Protein AF-A0AAW2L959-F1 (afdb_monomer_lite)

Radius of gyration: 28.0 Å; chains: 1; bounding box: 78×65×54 Å

Sequence (353 aa):
MVTGPGPSGLDKDTRKTRFNIMSGTSMSCPHISGLAALLKAAHPNWSPSAIKSALMTTAYALDNTNSPLRDAADYSLSTPWAHGAGHVDPHKALSPGLVYDATPEDYIAFLCSLDYTVEMIQAIAKRPNITCARKFRDPGQLNYPSFSVLFGKSKIVKYSRELTNVGAAGSIYLVSIEAPPTVAVSVKPSKLVFKNVGDKQQYTVTFTSKKSVNPVSHAFGSITWKNAQDQVKSPVAFSWTQLITCTLHARAGWAGWTLWHAAAEAAVQATFALLKALAIPAGEAMALRHSALHTGVAATVAPRAVAAAWHLEMRQTTTTADNVETGYSTAQNGNCVINRSICFGLEMSKFNT

pLDDT: mean 73.8, std 30.0, range [20.83, 98.88]

Organism: Sesamum radiatum (NCBI:txid300843)

InterPro domains:
  IPR000209 Peptidase S8/S53 domain [PF00082] (12-63)
  IPR023828 Peptidase S8, subtilisin, Ser-active site [PS00138] (24-34)
  IPR036852 Peptidase S8/S53 domain superfamily [G3DSA:3.40.50.200] (1-110)
  IPR036852 Peptidase S8/S53 domain superfamily [SSF52743] (2-100)
  IPR041469 Subtilisin-like protease, fibronectin type-III domain [PF17766] (141-237)
  IPR045051 Subtilisin-like protease [PTHR10795] (14-237)

Secondary structure (DSSP, 8-state):
---PPPTT--TT-----S-----SHHHHHHHHHHHHHHHHHH-TT--HHHHHHHHHHT-B-B-TTSSBPB-TTT-PBP-HHHHTT-B--HHHHHS-SEE----HHHHHHHHTTTT--HHHHHHHHT-TT----S--SSGGGS--SSEEEEESS-SEEEEEEEEEE-S-TTEEEEEEEE--TTEEEEEESSEEEESSTT-EEEEEEEEEE-S---SEEEEEEEEEEE-SS-EEEEEEEEEEE----------S--TTSHHHHHHHHHHHHHHHHHHHHTT--TT--SS--SS-SS--------S-S--SS--S--------------------S--------------------

Structure (mmCIF, N/CA/C/O backbone):
data_AF-A0AAW2L959-F1
#
_entry.id   AF-A0AAW2L959-F1
#
loop_
_atom_site.group_PDB
_atom_site.id
_atom_site.type_symbol
_atom_site.label_atom_id
_atom_site.label_alt_id
_atom_site.label_comp_id
_atom_site.label_asym_id
_atom_site.label_entity_id
_atom_site.label_seq_id
_atom_site.pdbx_PDB_ins_code
_atom_site.Cartn_x
_atom_site.Cartn_y
_atom_site.Cartn_z
_atom_site.occupancy
_atom_site.B_iso_or_equiv
_atom_site.auth_seq_id
_atom_site.auth_comp_id
_atom_site.auth_asym_id
_atom_site.auth_atom_id
_atom_site.pdbx_PDB_model_num
ATOM 1 N N . MET A 1 1 ? 36.174 -7.724 -19.628 1.00 40.12 1 MET A N 1
ATOM 2 C CA . MET A 1 1 ? 35.698 -8.127 -18.286 1.00 40.12 1 MET A CA 1
ATOM 3 C C . MET A 1 1 ? 35.914 -6.945 -17.363 1.00 40.12 1 MET A C 1
ATOM 5 O O . MET A 1 1 ? 37.053 -6.521 -17.229 1.00 40.12 1 MET A O 1
ATOM 9 N N . VAL A 1 2 ? 34.848 -6.360 -16.819 1.00 44.50 2 VAL A N 1
ATOM 10 C CA . VAL A 1 2 ? 34.967 -5.249 -15.863 1.00 44.50 2 VAL A CA 1
ATOM 11 C C . VAL A 1 2 ? 35.587 -5.809 -14.582 1.00 44.50 2 VAL A C 1
ATOM 13 O O . VAL A 1 2 ? 35.050 -6.745 -13.994 1.00 44.50 2 VAL A O 1
ATOM 16 N N . THR A 1 3 ? 36.758 -5.308 -14.196 1.00 49.94 3 THR A N 1
ATOM 17 C CA . THR A 1 3 ? 37.435 -5.679 -12.951 1.00 49.94 3 THR A CA 1
ATOM 18 C C . THR A 1 3 ? 36.745 -4.964 -11.794 1.00 49.94 3 THR A C 1
ATOM 20 O O . THR A 1 3 ? 37.012 -3.791 -11.552 1.00 49.94 3 THR A O 1
ATOM 23 N N . GLY A 1 4 ? 35.810 -5.648 -11.134 1.00 59.69 4 GLY A N 1
ATOM 24 C CA . GLY A 1 4 ? 35.238 -5.182 -9.870 1.00 59.69 4 GLY A CA 1
ATOM 25 C C . GLY A 1 4 ? 36.234 -5.322 -8.708 1.00 59.69 4 GLY A C 1
ATOM 26 O O . GLY A 1 4 ? 37.214 -6.064 -8.845 1.00 59.69 4 GLY A O 1
ATOM 27 N N . PRO A 1 5 ? 36.001 -4.621 -7.583 1.00 67.00 5 PRO A N 1
ATOM 28 C CA . PRO A 1 5 ? 36.794 -4.783 -6.365 1.00 67.00 5 PRO A CA 1
ATOM 29 C C . PRO A 1 5 ? 36.743 -6.234 -5.862 1.00 67.00 5 PRO A C 1
ATOM 31 O O . PRO A 1 5 ? 35.799 -6.971 -6.167 1.00 67.00 5 PRO A O 1
ATOM 34 N N . GLY A 1 6 ? 37.763 -6.647 -5.101 1.00 74.56 6 GLY A N 1
ATOM 35 C CA . GLY A 1 6 ? 37.804 -7.975 -4.486 1.00 74.56 6 GLY A CA 1
ATOM 36 C C . GLY A 1 6 ? 36.598 -8.230 -3.566 1.00 74.56 6 GLY A C 1
ATOM 37 O O . GLY A 1 6 ? 35.940 -7.276 -3.148 1.00 74.56 6 GLY A O 1
ATOM 38 N N . PRO A 1 7 ? 36.281 -9.496 -3.230 1.00 78.69 7 PRO A N 1
ATOM 39 C CA . PRO A 1 7 ? 35.064 -9.850 -2.495 1.00 78.69 7 PRO A CA 1
ATOM 40 C C . PRO A 1 7 ? 34.897 -9.150 -1.138 1.00 78.69 7 PRO A C 1
ATOM 42 O O . PRO A 1 7 ? 33.780 -8.997 -0.660 1.00 78.69 7 PRO A O 1
ATOM 45 N N . SER A 1 8 ? 35.994 -8.746 -0.492 1.00 77.12 8 SER A N 1
ATOM 46 C CA . SER A 1 8 ? 35.937 -7.977 0.762 1.00 77.12 8 SER A CA 1
ATOM 47 C C . SER A 1 8 ? 35.710 -6.473 0.573 1.00 77.12 8 SER A C 1
ATOM 49 O O . SER A 1 8 ? 35.488 -5.771 1.553 1.00 77.12 8 SER A O 1
ATOM 51 N N . GLY A 1 9 ? 35.809 -5.960 -0.655 1.00 75.12 9 GLY A N 1
ATOM 52 C CA . GLY A 1 9 ? 35.774 -4.526 -0.943 1.00 75.12 9 GLY A CA 1
ATOM 53 C C . GLY A 1 9 ? 37.025 -3.752 -0.509 1.00 75.12 9 GLY A C 1
ATOM 54 O O . GLY A 1 9 ? 37.045 -2.537 -0.666 1.00 75.12 9 GLY A O 1
ATOM 55 N N . LEU A 1 10 ? 38.058 -4.423 0.021 1.00 80.88 10 LEU A N 1
ATOM 56 C CA . LEU A 1 10 ? 39.318 -3.805 0.442 1.00 80.88 10 LEU A CA 1
ATOM 57 C C . LEU A 1 10 ? 40.326 -3.752 -0.710 1.00 80.88 10 LEU A C 1
ATOM 59 O O . LEU A 1 10 ? 40.505 -4.741 -1.419 1.00 80.88 10 LEU A O 1
ATOM 63 N N . ASP A 1 11 ? 41.092 -2.664 -0.809 1.00 78.94 11 ASP A N 1
ATOM 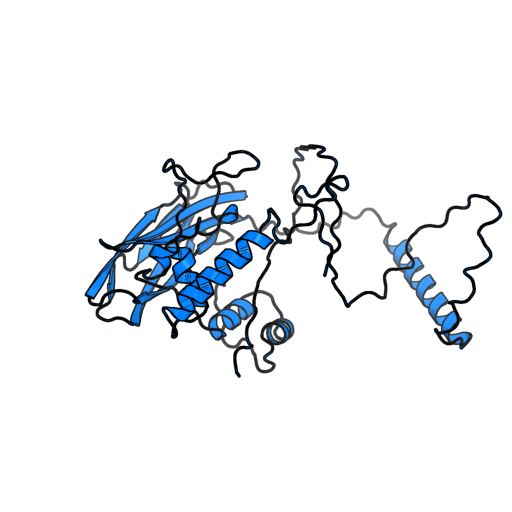64 C CA . ASP A 1 11 ? 42.131 -2.493 -1.843 1.00 78.94 11 ASP A CA 1
ATOM 65 C C . ASP A 1 11 ? 43.232 -3.566 -1.791 1.00 78.94 11 ASP A C 1
ATOM 67 O O . ASP A 1 11 ? 43.872 -3.875 -2.795 1.00 78.94 11 ASP A O 1
ATOM 71 N N . LYS A 1 12 ? 43.449 -4.162 -0.612 1.00 83.38 12 LYS A N 1
ATOM 72 C CA . LYS A 1 12 ? 44.425 -5.244 -0.402 1.00 83.38 12 LYS A CA 1
ATOM 73 C C . LYS A 1 12 ? 43.924 -6.609 -0.882 1.00 83.38 12 LYS A C 1
ATOM 75 O O . LYS A 1 12 ? 44.722 -7.536 -1.009 1.00 83.38 12 LYS A O 1
ATOM 80 N N . ASP A 1 13 ? 42.622 -6.761 -1.119 1.00 79.94 13 ASP A N 1
ATOM 81 C CA . ASP A 1 13 ? 42.034 -8.015 -1.578 1.00 79.94 13 ASP A CA 1
ATOM 82 C C . ASP A 1 13 ? 42.084 -8.103 -3.101 1.00 79.94 13 ASP A C 1
ATOM 84 O O . ASP A 1 13 ? 41.237 -7.581 -3.825 1.00 79.94 13 ASP A O 1
ATOM 88 N N . THR A 1 14 ? 43.104 -8.798 -3.591 1.00 84.38 14 THR A N 1
ATOM 89 C CA . THR A 1 14 ? 43.375 -8.965 -5.022 1.00 84.38 14 THR A CA 1
ATOM 90 C C . THR A 1 14 ? 42.579 -10.104 -5.665 1.00 84.38 14 THR A C 1
ATOM 92 O O . THR A 1 14 ? 42.710 -10.341 -6.873 1.00 84.38 14 THR A O 1
ATOM 95 N N . ARG A 1 15 ? 41.757 -10.836 -4.895 1.00 84.25 15 ARG A N 1
ATOM 96 C CA . ARG A 1 15 ? 40.988 -11.977 -5.409 1.00 84.25 15 ARG A CA 1
ATOM 97 C C . ARG A 1 15 ? 39.959 -11.500 -6.430 1.00 84.25 15 ARG A C 1
ATOM 99 O O . ARG A 1 15 ? 39.192 -10.576 -6.179 1.00 84.25 15 ARG A O 1
ATOM 106 N N . LYS A 1 16 ? 39.890 -12.189 -7.570 1.00 81.81 16 LYS A N 1
ATOM 107 C CA . LYS A 1 16 ? 38.889 -11.950 -8.617 1.00 81.81 16 LYS A CA 1
ATOM 108 C C . LYS A 1 16 ? 37.876 -13.080 -8.614 1.00 81.81 16 LYS A C 1
ATOM 110 O O . LYS A 1 16 ? 38.237 -14.247 -8.725 1.00 81.81 16 LYS A O 1
ATOM 115 N N . THR A 1 17 ? 36.606 -12.726 -8.510 1.00 83.06 17 THR A N 1
ATOM 116 C CA . THR A 1 17 ? 35.495 -13.674 -8.414 1.00 83.06 17 THR A CA 1
ATOM 117 C C . THR A 1 17 ? 34.367 -13.244 -9.343 1.00 83.06 17 THR A C 1
ATOM 119 O O . THR A 1 17 ? 34.215 -12.063 -9.651 1.00 83.06 17 THR A O 1
ATOM 122 N N . ARG A 1 18 ? 33.576 -14.217 -9.806 1.00 86.31 18 ARG A N 1
ATOM 123 C CA . ARG A 1 18 ? 32.351 -13.961 -10.579 1.00 86.31 18 ARG A CA 1
ATOM 124 C C . ARG A 1 18 ? 31.173 -13.533 -9.694 1.00 86.31 18 ARG A C 1
ATOM 126 O O . ARG A 1 18 ? 30.172 -13.068 -10.223 1.00 86.31 18 ARG A O 1
ATOM 133 N N . PHE A 1 19 ? 31.298 -13.689 -8.376 1.00 84.75 19 PHE A N 1
ATOM 134 C CA . PHE A 1 19 ? 30.266 -13.387 -7.383 1.00 84.75 19 PHE A CA 1
ATOM 135 C C . PHE A 1 19 ? 30.819 -12.476 -6.296 1.00 84.75 19 PHE A C 1
ATOM 137 O O . PHE A 1 19 ? 31.949 -12.679 -5.858 1.00 84.75 19 PHE A O 1
ATOM 144 N N . ASN A 1 20 ? 30.014 -11.524 -5.832 1.00 83.06 20 ASN A N 1
ATOM 145 C CA . ASN A 1 20 ? 30.378 -10.617 -4.752 1.00 83.06 20 ASN A CA 1
ATOM 146 C C . ASN A 1 20 ? 29.259 -10.546 -3.704 1.00 83.06 20 ASN A C 1
ATOM 148 O O . ASN A 1 20 ? 28.102 -10.823 -4.018 1.00 83.06 20 ASN A O 1
ATOM 152 N N . ILE A 1 21 ? 29.607 -10.165 -2.476 1.00 85.94 21 ILE A N 1
ATOM 153 C CA . ILE A 1 21 ? 28.657 -9.914 -1.392 1.00 85.94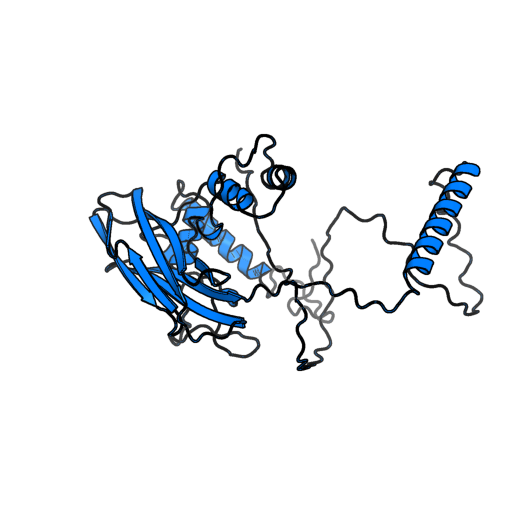 21 ILE A CA 1
ATOM 154 C C . ILE A 1 21 ? 28.567 -8.404 -1.220 1.00 85.94 21 ILE A C 1
ATOM 156 O O . ILE A 1 21 ? 29.563 -7.735 -0.961 1.00 85.94 21 ILE A O 1
ATOM 160 N N . MET A 1 22 ? 27.371 -7.859 -1.403 1.00 85.62 22 MET A N 1
ATOM 161 C CA . MET A 1 22 ? 27.128 -6.424 -1.328 1.00 85.62 22 MET A CA 1
ATOM 162 C C . MET A 1 22 ? 25.855 -6.143 -0.534 1.00 85.62 22 MET A C 1
ATOM 164 O O . MET A 1 22 ? 24.948 -6.972 -0.482 1.00 85.62 22 MET A O 1
ATOM 168 N N . SER A 1 23 ? 25.780 -4.942 0.033 1.00 87.38 23 SER A N 1
ATOM 169 C CA . SER A 1 23 ? 24.646 -4.467 0.827 1.00 87.38 23 SER A CA 1
ATOM 170 C C . SER A 1 23 ? 24.085 -3.175 0.241 1.00 87.38 23 SER A C 1
ATOM 172 O O . SER A 1 23 ? 24.787 -2.431 -0.443 1.00 87.38 23 SER A O 1
ATOM 174 N N . GLY A 1 24 ? 22.817 -2.894 0.534 1.00 90.88 24 GLY A N 1
ATOM 175 C CA . GLY A 1 24 ? 22.150 -1.649 0.160 1.00 90.88 24 GLY A CA 1
ATOM 176 C C . GLY A 1 24 ? 20.797 -1.875 -0.504 1.00 90.88 24 GLY A C 1
ATOM 177 O O . GLY A 1 24 ? 20.464 -2.974 -0.947 1.00 90.88 24 GLY A O 1
ATOM 178 N N . THR A 1 25 ? 20.014 -0.804 -0.619 1.00 93.19 25 THR A N 1
ATOM 179 C CA . THR A 1 25 ? 18.700 -0.829 -1.284 1.00 93.19 25 THR A CA 1
ATOM 180 C C . THR A 1 25 ? 18.800 -1.193 -2.768 1.00 93.19 25 THR A C 1
ATOM 182 O O . THR A 1 25 ? 17.853 -1.742 -3.331 1.00 93.19 25 THR A O 1
ATOM 185 N N . SER A 1 26 ? 19.965 -0.972 -3.385 1.00 93.00 26 SER A N 1
ATOM 186 C CA . SER A 1 26 ? 20.314 -1.461 -4.724 1.00 93.00 26 SER A CA 1
ATOM 187 C C . SER A 1 26 ? 20.284 -2.987 -4.836 1.00 93.00 26 SER A C 1
ATOM 189 O O . SER A 1 26 ? 20.021 -3.486 -5.923 1.00 93.00 26 SER A O 1
ATOM 191 N N . MET A 1 27 ? 20.495 -3.718 -3.735 1.00 95.12 27 MET A N 1
ATOM 192 C CA . MET A 1 27 ? 20.395 -5.181 -3.674 1.00 95.12 27 MET A CA 1
ATOM 193 C C . MET A 1 27 ? 18.974 -5.638 -3.326 1.00 95.12 27 MET A C 1
ATOM 195 O O . MET A 1 27 ? 18.519 -6.664 -3.824 1.00 95.12 27 MET A O 1
ATOM 199 N N . SER A 1 28 ? 18.220 -4.862 -2.540 1.00 96.31 28 SER A N 1
ATOM 200 C CA . SER A 1 28 ? 16.802 -5.144 -2.258 1.00 96.31 28 SER A CA 1
ATOM 201 C C . SER A 1 28 ? 15.903 -4.933 -3.484 1.00 96.31 28 SER A C 1
ATOM 203 O O . SER A 1 28 ? 14.988 -5.717 -3.722 1.00 96.31 28 SER A O 1
ATOM 205 N N . CYS A 1 29 ? 16.169 -3.900 -4.289 1.00 97.31 29 CYS A N 1
ATOM 206 C CA . CYS A 1 29 ? 15.411 -3.578 -5.502 1.00 97.31 29 CYS A CA 1
ATOM 207 C C . CYS A 1 29 ? 15.263 -4.771 -6.474 1.00 97.31 29 CYS A C 1
ATOM 209 O O . CYS A 1 29 ? 14.124 -5.132 -6.780 1.00 97.31 29 CYS A O 1
ATOM 211 N N . PRO A 1 30 ? 16.341 -5.455 -6.915 1.00 97.69 30 PRO A N 1
ATOM 212 C CA . PRO A 1 30 ? 16.225 -6.582 -7.837 1.00 97.69 30 PRO A CA 1
ATOM 213 C C . PRO A 1 30 ? 15.474 -7.784 -7.249 1.00 97.69 30 PRO A C 1
ATOM 215 O O . PRO A 1 30 ? 14.852 -8.515 -8.015 1.00 97.69 30 PRO A O 1
ATOM 218 N N . HIS A 1 31 ? 15.450 -7.969 -5.921 1.00 98.19 31 HIS A N 1
ATOM 219 C CA . HIS A 1 31 ? 14.599 -8.994 -5.303 1.00 98.19 31 HIS A CA 1
ATOM 220 C C . HIS A 1 31 ? 13.117 -8.688 -5.544 1.00 98.19 31 HIS A C 1
ATOM 222 O O . HIS A 1 31 ? 12.378 -9.548 -6.017 1.00 98.19 31 HIS A O 1
ATOM 228 N N . ILE A 1 32 ? 12.684 -7.449 -5.289 1.00 98.50 32 ILE A N 1
ATOM 229 C CA . ILE A 1 32 ? 11.296 -7.039 -5.536 1.00 98.50 32 ILE A CA 1
ATOM 230 C C . ILE A 1 32 ? 10.967 -7.064 -7.033 1.00 98.50 32 ILE A C 1
ATOM 232 O O . ILE A 1 32 ? 9.888 -7.525 -7.397 1.00 98.50 32 ILE A O 1
ATOM 236 N N . SER A 1 33 ? 11.888 -6.650 -7.909 1.00 98.31 33 SER A N 1
ATOM 237 C CA . SER A 1 33 ? 11.699 -6.737 -9.365 1.00 98.31 33 SER A CA 1
ATOM 238 C C . SER A 1 33 ? 11.525 -8.181 -9.844 1.00 98.31 33 SER A C 1
ATOM 240 O O . SER A 1 33 ? 10.634 -8.455 -10.646 1.00 98.31 33 SER A O 1
ATOM 242 N N . GLY A 1 34 ? 12.324 -9.119 -9.323 1.00 98.44 34 GLY A N 1
ATOM 243 C CA . GLY A 1 34 ? 12.185 -10.545 -9.620 1.00 98.44 34 GLY A CA 1
ATOM 244 C C . GLY A 1 34 ? 10.839 -11.103 -9.157 1.00 98.44 34 GLY A C 1
ATOM 245 O O . GLY A 1 34 ? 10.152 -11.777 -9.922 1.00 98.44 34 GLY A O 1
ATOM 246 N N . LEU A 1 35 ? 10.407 -10.756 -7.942 1.00 98.62 35 LEU A N 1
ATOM 247 C CA . LEU A 1 35 ? 9.091 -11.148 -7.429 1.00 98.62 35 LEU A CA 1
ATOM 248 C C . LEU A 1 35 ? 7.945 -10.549 -8.250 1.00 98.62 35 LEU A C 1
ATOM 250 O O . LEU A 1 35 ? 6.993 -11.253 -8.573 1.00 98.62 35 LEU A O 1
ATOM 254 N N . ALA A 1 36 ? 8.041 -9.278 -8.638 1.00 98.56 36 ALA A N 1
ATOM 255 C CA . ALA A 1 36 ? 7.049 -8.636 -9.493 1.00 98.56 36 ALA A CA 1
ATOM 256 C C . ALA A 1 36 ? 6.949 -9.324 -10.865 1.00 98.56 36 ALA A C 1
ATOM 258 O O . ALA A 1 36 ? 5.843 -9.523 -11.366 1.00 98.56 36 ALA A O 1
ATOM 259 N N . ALA A 1 37 ? 8.080 -9.737 -11.448 1.00 98.50 37 ALA A N 1
ATOM 260 C CA . ALA A 1 37 ? 8.103 -10.501 -12.693 1.00 98.50 37 ALA A CA 1
ATOM 261 C C . ALA A 1 37 ? 7.455 -11.886 -12.534 1.00 98.50 37 ALA A C 1
ATOM 263 O O . ALA A 1 37 ? 6.649 -12.278 -13.376 1.00 98.50 37 ALA A O 1
ATOM 264 N N . LEU A 1 38 ? 7.736 -12.598 -11.435 1.00 98.31 38 LEU A N 1
ATOM 265 C CA . LEU A 1 38 ? 7.097 -13.883 -11.128 1.00 98.31 38 LEU A CA 1
ATOM 266 C C . LEU A 1 38 ? 5.580 -13.739 -10.959 1.00 98.31 38 LEU A C 1
ATOM 268 O O . LEU A 1 38 ? 4.823 -14.519 -11.532 1.00 98.31 38 LEU A O 1
ATOM 272 N N . LEU A 1 39 ? 5.125 -12.710 -10.240 1.00 98.50 39 LEU A N 1
ATOM 273 C CA . LEU A 1 39 ? 3.698 -12.425 -10.094 1.00 98.50 39 LEU A CA 1
ATOM 274 C C . LEU A 1 39 ? 3.052 -12.048 -11.426 1.00 98.50 39 LEU A C 1
ATOM 276 O O . LEU A 1 39 ? 1.942 -12.489 -11.698 1.00 98.50 39 LEU A O 1
ATOM 280 N N . LYS A 1 40 ? 3.739 -11.287 -12.286 1.00 98.44 40 LYS A N 1
ATOM 281 C CA . LYS A 1 40 ? 3.244 -10.973 -13.633 1.00 98.44 40 LYS A CA 1
ATOM 282 C C . LYS A 1 40 ? 3.145 -12.219 -14.513 1.00 98.44 40 LYS A C 1
ATOM 284 O O . LYS A 1 40 ? 2.209 -12.317 -15.298 1.00 98.44 40 LYS A O 1
ATOM 289 N N . ALA A 1 41 ? 4.079 -13.159 -14.386 1.00 98.31 41 ALA A N 1
ATOM 290 C CA . ALA A 1 41 ? 4.033 -14.428 -15.107 1.00 98.31 41 ALA A CA 1
ATOM 291 C C . ALA A 1 41 ? 2.879 -15.320 -14.619 1.00 98.31 41 ALA A C 1
ATOM 293 O O . ALA A 1 41 ? 2.176 -15.907 -15.437 1.00 98.31 41 ALA A O 1
ATOM 294 N N . ALA A 1 42 ? 2.653 -15.383 -13.304 1.00 98.06 42 ALA A N 1
ATOM 295 C CA . ALA A 1 42 ? 1.545 -16.134 -12.713 1.00 98.06 42 ALA A CA 1
ATOM 296 C C . ALA A 1 42 ? 0.173 -15.487 -12.970 1.00 98.06 42 ALA A C 1
ATOM 298 O O . ALA A 1 42 ? -0.819 -16.190 -13.145 1.00 98.06 42 ALA A O 1
ATOM 299 N N . HIS A 1 43 ? 0.126 -14.153 -13.045 1.00 97.75 43 HIS A N 1
ATOM 300 C CA . HIS A 1 43 ? -1.081 -13.362 -13.284 1.00 97.75 43 HIS A CA 1
ATOM 301 C C . HIS A 1 43 ? -0.890 -12.401 -14.469 1.00 97.75 43 HIS A C 1
ATOM 303 O O . HIS A 1 43 ? -0.753 -11.186 -14.274 1.00 97.75 43 HIS A O 1
ATOM 309 N N . PRO A 1 44 ? -0.928 -12.900 -15.723 1.00 98.12 44 PRO A N 1
ATOM 310 C CA . PRO A 1 44 ? -0.618 -12.099 -16.913 1.00 98.12 44 PRO A CA 1
ATOM 311 C C . PRO A 1 44 ? -1.483 -10.850 -17.085 1.00 98.12 44 PRO A C 1
ATOM 313 O O . PRO A 1 44 ? -1.029 -9.853 -17.647 1.00 98.12 44 PRO A O 1
ATOM 316 N N . ASN A 1 45 ? -2.705 -10.860 -16.554 1.00 96.94 45 ASN A N 1
ATOM 317 C CA . ASN A 1 45 ? -3.657 -9.759 -16.688 1.00 96.94 45 ASN A CA 1
ATOM 318 C C . ASN A 1 45 ? -3.549 -8.708 -15.575 1.00 96.94 45 ASN A C 1
ATOM 320 O O . ASN A 1 45 ? -4.187 -7.663 -15.671 1.00 96.94 45 ASN A O 1
ATOM 324 N N . TRP A 1 46 ? -2.751 -8.941 -14.528 1.00 98.25 46 TRP A N 1
ATOM 325 C CA . TRP A 1 46 ? -2.608 -7.961 -13.454 1.00 98.25 46 TRP A CA 1
ATOM 326 C C . TRP A 1 46 ? -1.886 -6.704 -13.929 1.00 98.25 46 TRP A C 1
ATOM 328 O O . TRP A 1 46 ? -0.873 -6.755 -14.640 1.00 98.25 46 TRP A O 1
ATOM 338 N N . SER A 1 47 ? -2.408 -5.558 -13.501 1.00 98.56 47 SER A N 1
ATOM 339 C CA . SER A 1 47 ? -1.745 -4.273 -13.671 1.00 98.56 47 SER A CA 1
ATOM 340 C C . SER A 1 47 ? -0.489 -4.194 -12.780 1.00 98.56 47 SER A C 1
ATOM 342 O O . SER A 1 47 ? -0.364 -4.932 -11.793 1.00 98.56 47 SER A O 1
ATOM 344 N N . PRO A 1 48 ? 0.437 -3.258 -13.056 1.00 98.56 48 PRO A N 1
ATOM 345 C CA . PRO A 1 48 ? 1.537 -2.967 -12.136 1.00 98.56 48 PRO A CA 1
ATOM 346 C C . PRO A 1 48 ? 1.057 -2.590 -10.722 1.00 98.56 48 PRO A C 1
ATOM 348 O O . PRO A 1 48 ? 1.683 -2.969 -9.732 1.00 98.56 48 PRO A O 1
ATOM 351 N N . SER A 1 49 ? -0.073 -1.882 -10.616 1.00 98.69 49 SER A N 1
ATOM 352 C CA . SER A 1 49 ? -0.682 -1.485 -9.341 1.00 98.69 49 SER A CA 1
ATOM 353 C C . SER A 1 49 ? -1.207 -2.693 -8.563 1.00 98.69 49 SER A C 1
ATOM 355 O O . SER A 1 49 ? -0.965 -2.786 -7.361 1.00 98.69 49 SER A O 1
ATOM 357 N N . ALA A 1 50 ? -1.836 -3.659 -9.241 1.00 98.81 50 ALA A N 1
ATOM 358 C CA . ALA A 1 50 ? -2.313 -4.897 -8.629 1.00 98.81 50 ALA A CA 1
ATOM 359 C C . ALA A 1 50 ? -1.153 -5.761 -8.101 1.00 98.81 50 ALA A C 1
ATOM 361 O O . ALA A 1 50 ? -1.209 -6.223 -6.963 1.00 98.81 50 ALA A O 1
ATOM 362 N N . ILE A 1 51 ? -0.061 -5.900 -8.865 1.00 98.88 51 ILE A N 1
ATOM 363 C CA . ILE A 1 51 ? 1.151 -6.615 -8.418 1.00 98.88 51 ILE A CA 1
ATOM 364 C C . ILE A 1 51 ? 1.751 -5.946 -7.181 1.00 98.88 51 ILE A C 1
ATOM 366 O O . ILE A 1 51 ? 2.052 -6.605 -6.184 1.00 98.88 51 ILE A O 1
ATOM 370 N N . LYS A 1 52 ? 1.892 -4.618 -7.218 1.00 98.75 52 LYS A N 1
ATOM 371 C CA . LYS A 1 52 ? 2.365 -3.842 -6.071 1.00 98.75 52 LYS A CA 1
ATOM 372 C C . LYS A 1 52 ? 1.450 -4.013 -4.860 1.00 98.75 52 LYS A C 1
ATOM 374 O O . LYS A 1 52 ? 1.941 -4.176 -3.746 1.00 98.75 52 LYS A O 1
ATOM 379 N N . SER A 1 53 ? 0.136 -3.993 -5.069 1.00 98.88 53 SER A N 1
ATOM 380 C CA . SER A 1 53 ? -0.843 -4.230 -4.013 1.00 98.88 53 SER A CA 1
ATOM 381 C C . SER A 1 53 ? -0.671 -5.608 -3.387 1.00 98.88 53 SER A C 1
ATOM 383 O O . SER A 1 53 ? -0.668 -5.698 -2.163 1.00 98.88 53 SER A O 1
ATOM 385 N N . ALA A 1 54 ? -0.516 -6.662 -4.190 1.00 98.81 54 ALA A N 1
ATOM 386 C CA . ALA A 1 54 ? -0.312 -8.016 -3.688 1.00 98.81 54 ALA A CA 1
ATOM 387 C C . ALA A 1 54 ? 0.925 -8.077 -2.781 1.00 98.81 54 ALA A C 1
ATOM 389 O O . ALA A 1 54 ? 0.805 -8.426 -1.614 1.00 98.81 54 ALA A O 1
ATOM 390 N N . LEU A 1 55 ? 2.076 -7.599 -3.270 1.00 98.81 55 LEU A N 1
ATOM 391 C CA . LEU A 1 55 ? 3.332 -7.574 -2.511 1.00 98.81 55 LEU A CA 1
ATOM 392 C C . LEU A 1 55 ? 3.238 -6.770 -1.207 1.00 98.81 55 LEU A C 1
ATOM 394 O O . LEU A 1 55 ? 3.826 -7.160 -0.203 1.00 98.81 55 LEU A O 1
ATOM 398 N N . MET A 1 56 ? 2.533 -5.636 -1.220 1.00 98.81 56 MET A N 1
ATOM 399 C CA . MET A 1 56 ? 2.400 -4.784 -0.037 1.00 98.81 56 MET A CA 1
ATOM 400 C C . MET A 1 56 ? 1.420 -5.358 0.985 1.00 98.81 56 MET A C 1
ATOM 402 O O . MET A 1 56 ? 1.703 -5.341 2.177 1.00 98.81 56 MET A O 1
ATOM 406 N N . THR A 1 57 ? 0.260 -5.838 0.543 1.00 98.75 57 THR A N 1
ATOM 407 C CA . THR A 1 57 ? -0.830 -6.212 1.459 1.00 98.75 57 THR A CA 1
ATOM 408 C C . THR A 1 57 ? -0.632 -7.559 2.140 1.00 98.75 57 THR A C 1
ATOM 410 O O . THR A 1 57 ? -1.235 -7.794 3.188 1.00 98.75 57 THR A O 1
ATOM 413 N N . THR A 1 58 ? 0.238 -8.404 1.583 1.00 98.50 58 THR A N 1
ATOM 414 C CA . THR A 1 58 ? 0.630 -9.695 2.159 1.00 98.50 58 THR A CA 1
ATOM 415 C C . THR A 1 58 ? 1.960 -9.648 2.909 1.00 98.50 58 THR A C 1
ATOM 417 O O . THR A 1 58 ? 2.354 -10.654 3.502 1.00 98.50 58 THR A O 1
ATOM 420 N N . ALA A 1 59 ? 2.651 -8.503 2.895 1.00 98.31 59 ALA A N 1
ATOM 421 C CA . ALA A 1 59 ? 3.890 -8.306 3.633 1.00 98.31 59 ALA A CA 1
ATOM 422 C C . ALA A 1 59 ? 3.678 -8.475 5.145 1.00 98.31 59 ALA A C 1
ATOM 424 O O . ALA A 1 59 ? 2.611 -8.180 5.692 1.00 98.31 59 ALA A O 1
ATOM 425 N N . TYR A 1 60 ? 4.723 -8.924 5.836 1.00 96.75 60 TYR A N 1
ATOM 426 C CA . TYR A 1 60 ? 4.719 -9.090 7.284 1.00 96.75 60 TYR A CA 1
ATOM 427 C C . TYR A 1 60 ? 5.634 -8.071 7.964 1.00 96.75 60 TYR A C 1
ATOM 429 O O . TYR A 1 60 ? 6.685 -7.698 7.453 1.00 96.75 60 TYR A O 1
ATOM 437 N N . ALA A 1 61 ? 5.240 -7.628 9.156 1.00 95.75 61 ALA A N 1
ATOM 438 C CA . ALA A 1 61 ? 5.980 -6.646 9.954 1.00 95.75 61 ALA A CA 1
ATOM 439 C C . ALA A 1 61 ? 6.500 -7.231 11.279 1.00 95.75 61 ALA A C 1
ATOM 441 O O . ALA A 1 61 ? 6.798 -6.480 12.208 1.00 95.75 61 ALA A O 1
ATOM 442 N N . LEU A 1 62 ? 6.582 -8.562 11.368 1.00 95.88 62 LEU A N 1
ATOM 443 C CA . LEU A 1 62 ? 7.131 -9.290 12.509 1.00 95.88 62 LEU A CA 1
ATOM 444 C C . LEU A 1 62 ? 8.387 -10.059 12.085 1.00 95.88 62 LEU A C 1
ATOM 446 O O . LEU A 1 62 ? 8.462 -10.552 10.964 1.00 95.88 62 LEU A O 1
ATOM 450 N N . ASP A 1 63 ? 9.373 -10.154 12.964 1.00 94.38 63 ASP A N 1
ATOM 451 C CA . ASP A 1 63 ? 10.576 -10.951 12.749 1.00 94.38 63 ASP A CA 1
ATOM 452 C C . ASP A 1 63 ? 10.348 -12.443 13.071 1.00 94.38 63 ASP A C 1
ATOM 454 O O . ASP A 1 63 ? 9.245 -12.889 13.398 1.00 94.38 63 ASP A O 1
ATOM 458 N N . ASN A 1 64 ? 11.414 -13.238 12.982 1.00 95.00 64 ASN A N 1
ATOM 459 C CA . ASN A 1 64 ? 11.396 -14.671 13.286 1.00 95.00 64 ASN A CA 1
ATOM 460 C C . ASN A 1 64 ? 11.146 -14.998 14.772 1.00 95.00 64 ASN A C 1
ATOM 462 O O . ASN A 1 64 ? 10.918 -16.160 15.101 1.00 95.00 64 ASN A O 1
ATOM 466 N N . THR A 1 65 ? 11.163 -14.000 15.658 1.00 95.56 65 THR A N 1
ATOM 467 C CA . THR A 1 65 ? 10.774 -14.118 17.071 1.00 95.56 65 THR A CA 1
ATOM 468 C C . THR A 1 65 ? 9.323 -13.700 17.309 1.00 95.56 65 THR A C 1
ATOM 470 O O . THR A 1 65 ? 8.868 -13.666 18.451 1.00 95.56 65 THR A O 1
ATOM 473 N N . ASN A 1 66 ? 8.586 -13.394 16.234 1.00 95.00 66 ASN A N 1
ATOM 474 C CA . ASN A 1 66 ? 7.231 -12.854 16.268 1.00 95.00 66 ASN A CA 1
ATOM 475 C C . ASN A 1 66 ? 7.147 -11.468 16.945 1.00 95.00 66 ASN A C 1
ATOM 477 O O . ASN A 1 66 ? 6.084 -11.064 17.422 1.00 95.00 66 ASN A O 1
ATOM 481 N N . SER A 1 67 ? 8.262 -10.732 16.972 1.00 95.38 67 SER A N 1
ATOM 482 C CA . SER A 1 67 ? 8.354 -9.362 17.488 1.00 95.38 67 SER A CA 1
ATOM 483 C C . SER A 1 67 ? 8.288 -8.352 16.342 1.00 95.38 67 SER A C 1
ATOM 485 O O . SER A 1 67 ? 8.662 -8.692 15.222 1.00 95.38 67 SER A O 1
ATOM 487 N N . PRO A 1 68 ? 7.838 -7.101 16.560 1.00 95.56 68 PRO A N 1
ATOM 488 C CA . PRO A 1 68 ? 7.879 -6.089 15.509 1.00 95.56 68 PRO A CA 1
ATOM 489 C C . PRO A 1 68 ? 9.300 -5.873 14.981 1.00 95.56 68 PRO A C 1
ATOM 491 O O . PRO A 1 68 ? 10.252 -5.867 15.764 1.00 95.56 68 PRO A O 1
ATOM 494 N N . LEU A 1 69 ? 9.424 -5.655 13.666 1.00 96.12 69 LEU A N 1
ATOM 495 C CA . LEU A 1 69 ? 10.709 -5.361 13.021 1.00 96.12 69 LEU A CA 1
ATOM 496 C C . LEU A 1 69 ? 11.434 -4.210 13.731 1.00 96.12 69 LEU A C 1
ATOM 498 O O . LEU A 1 69 ? 10.802 -3.264 14.206 1.00 96.12 69 LEU A O 1
ATOM 502 N N . ARG A 1 70 ? 12.766 -4.264 13.750 1.00 9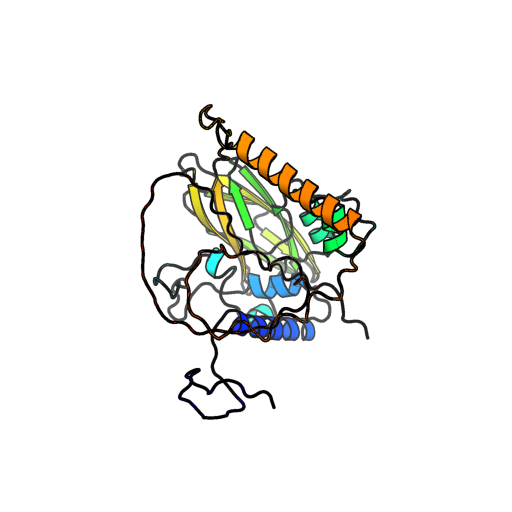5.69 70 ARG A N 1
ATOM 503 C CA . ARG A 1 70 ? 13.626 -3.254 14.378 1.00 95.69 70 ARG A CA 1
ATOM 504 C C . ARG A 1 70 ? 14.529 -2.576 13.363 1.00 95.69 70 ARG A C 1
ATOM 506 O O . ARG A 1 70 ? 14.876 -3.172 12.346 1.00 95.69 70 ARG A O 1
ATOM 513 N N . ASP A 1 71 ? 14.879 -1.329 13.639 1.00 93.31 71 ASP A N 1
ATOM 514 C CA . ASP A 1 71 ? 15.906 -0.625 12.881 1.00 93.31 71 ASP A CA 1
ATOM 515 C C . ASP A 1 71 ? 17.296 -1.137 13.290 1.00 93.31 71 ASP A C 1
ATOM 517 O O . ASP A 1 71 ? 17.576 -1.325 14.472 1.00 93.31 71 ASP A O 1
ATOM 521 N N . ALA A 1 72 ? 18.161 -1.415 12.315 1.00 91.31 72 ALA A N 1
ATOM 522 C CA . ALA A 1 72 ? 19.487 -1.972 12.579 1.00 91.31 72 ALA A CA 1
ATOM 523 C C . ALA A 1 72 ? 20.486 -0.932 13.115 1.00 91.31 72 ALA A C 1
ATOM 525 O O . ALA A 1 72 ? 21.507 -1.319 13.680 1.00 91.31 72 ALA A O 1
ATOM 526 N N . ALA A 1 73 ? 20.224 0.365 12.927 1.00 90.75 73 ALA A N 1
ATOM 527 C CA . ALA A 1 73 ? 21.115 1.431 13.370 1.00 90.75 73 ALA A CA 1
ATOM 528 C C . ALA A 1 73 ? 21.034 1.662 14.886 1.00 90.75 73 ALA A C 1
ATOM 530 O O . ALA A 1 73 ? 22.058 1.914 15.517 1.00 90.75 73 ALA A O 1
ATOM 531 N N . ASP A 1 74 ? 19.835 1.572 15.471 1.00 93.44 74 ASP A N 1
ATOM 532 C CA . ASP A 1 74 ? 19.590 1.909 16.880 1.00 93.44 74 ASP A CA 1
ATOM 533 C C . ASP A 1 74 ? 18.768 0.864 17.661 1.00 93.44 74 ASP A C 1
ATOM 535 O O . ASP A 1 74 ? 18.498 1.053 18.848 1.00 93.44 74 ASP A O 1
ATOM 539 N N . TYR A 1 75 ? 18.380 -0.248 17.025 1.00 92.25 75 TYR A N 1
ATOM 540 C CA . TYR A 1 75 ? 17.542 -1.316 17.589 1.00 92.25 75 TYR A CA 1
ATOM 541 C C . TYR A 1 75 ? 16.141 -0.874 18.044 1.00 92.25 75 TYR A C 1
ATOM 543 O O . TYR A 1 75 ? 15.427 -1.640 18.712 1.00 92.25 75 TYR A O 1
ATOM 551 N N . SER A 1 76 ? 15.711 0.333 17.668 1.00 94.81 76 SER A N 1
ATOM 552 C CA . SER A 1 76 ? 14.366 0.837 17.932 1.00 94.81 76 SER A CA 1
ATOM 553 C C . SER A 1 76 ? 13.316 0.086 17.108 1.00 94.81 76 SER A C 1
ATOM 555 O O . SER A 1 76 ? 13.631 -0.674 16.189 1.00 94.81 76 SER A O 1
ATOM 557 N N . LEU A 1 77 ? 12.037 0.253 17.456 1.00 95.00 77 LEU A N 1
ATOM 558 C CA . LEU A 1 77 ? 10.953 -0.334 16.669 1.00 95.00 77 LEU A CA 1
ATOM 559 C C . LEU A 1 77 ? 10.896 0.332 15.292 1.00 95.00 77 LEU A C 1
ATOM 561 O O . LEU A 1 77 ? 10.727 1.546 15.179 1.00 95.00 77 LEU A O 1
ATOM 565 N N . SER A 1 78 ? 10.978 -0.483 14.247 1.00 95.12 78 SER A N 1
ATOM 566 C CA . SER A 1 78 ? 10.859 -0.030 12.871 1.00 95.12 78 SER A CA 1
ATOM 567 C C . SER A 1 78 ? 9.433 0.439 12.597 1.00 95.12 78 SER A C 1
ATOM 569 O O . SER A 1 78 ? 8.452 -0.147 13.061 1.00 95.12 78 SER A O 1
ATOM 571 N N . THR A 1 79 ? 9.309 1.498 11.806 1.00 94.44 79 THR A N 1
ATOM 572 C CA . THR A 1 79 ? 8.020 2.106 11.472 1.00 94.44 79 THR A CA 1
ATOM 573 C C . THR A 1 79 ? 7.697 1.921 9.989 1.00 94.44 79 THR A C 1
ATOM 575 O O . THR A 1 79 ? 8.607 1.707 9.183 1.00 94.44 79 THR A O 1
ATOM 578 N N . PRO A 1 80 ? 6.426 2.088 9.581 1.00 95.44 80 PRO A N 1
ATOM 579 C CA . PRO A 1 80 ? 6.042 2.108 8.171 1.00 95.44 80 PRO A CA 1
ATOM 580 C C . PRO A 1 80 ? 6.806 3.108 7.292 1.00 95.44 80 PRO A C 1
ATOM 582 O O . PRO A 1 80 ? 6.802 2.971 6.073 1.00 95.44 80 PRO A O 1
ATOM 585 N N . TRP A 1 81 ? 7.470 4.116 7.862 1.00 94.38 81 TRP A N 1
ATOM 586 C CA . TRP A 1 81 ? 8.352 4.997 7.090 1.00 94.38 81 TRP A CA 1
ATOM 587 C C . TRP A 1 81 ? 9.702 4.371 6.751 1.00 94.38 81 TRP A C 1
ATOM 589 O O . TRP A 1 81 ? 10.276 4.720 5.726 1.00 94.38 81 TRP A O 1
ATOM 599 N N . ALA A 1 82 ? 10.185 3.444 7.577 1.00 94.69 82 ALA A N 1
ATOM 600 C CA . ALA A 1 82 ? 11.420 2.711 7.333 1.00 94.69 82 ALA A CA 1
ATOM 601 C C . ALA A 1 82 ? 11.181 1.491 6.428 1.00 94.69 82 ALA A C 1
ATOM 603 O O . ALA A 1 82 ? 11.890 1.306 5.444 1.00 94.69 82 ALA A O 1
ATOM 604 N N . HIS A 1 83 ? 10.159 0.678 6.724 1.00 95.19 83 HIS A N 1
ATOM 605 C CA . HIS A 1 83 ? 9.919 -0.598 6.029 1.00 95.19 83 HIS A CA 1
ATOM 606 C C . HIS A 1 83 ? 8.673 -0.626 5.128 1.00 95.19 83 HIS A C 1
ATOM 608 O O . HIS A 1 83 ? 8.334 -1.669 4.566 1.00 95.19 83 HIS A O 1
ATOM 614 N N . GLY A 1 84 ? 7.941 0.482 4.988 1.00 97.31 84 GLY A N 1
ATOM 615 C CA . GLY A 1 84 ? 6.715 0.511 4.189 1.00 97.31 84 GLY A CA 1
ATOM 616 C C . GLY A 1 84 ? 5.622 -0.389 4.772 1.00 97.31 84 GLY A C 1
ATOM 617 O O . GLY A 1 84 ? 5.144 -0.164 5.881 1.00 97.31 84 GLY A O 1
ATOM 618 N N . ALA A 1 85 ? 5.199 -1.398 4.007 1.00 97.69 85 ALA A N 1
ATOM 619 C CA . ALA A 1 85 ? 4.202 -2.376 4.453 1.00 97.69 85 ALA A CA 1
ATOM 620 C C . ALA A 1 85 ? 4.796 -3.552 5.248 1.00 97.69 85 ALA A C 1
ATOM 622 O O . ALA A 1 85 ? 4.050 -4.262 5.918 1.00 97.69 85 ALA A O 1
ATOM 623 N N . GLY A 1 86 ? 6.120 -3.730 5.204 1.00 97.56 86 GLY A N 1
ATOM 624 C CA . GLY A 1 86 ? 6.830 -4.813 5.875 1.00 97.56 86 GLY A CA 1
ATOM 625 C C . GLY A 1 86 ? 7.771 -5.560 4.934 1.00 97.56 86 GLY A C 1
ATOM 626 O O . GLY A 1 86 ? 8.036 -5.136 3.808 1.00 97.56 86 GLY A O 1
ATOM 627 N N . HIS A 1 87 ? 8.267 -6.697 5.405 1.00 98.12 87 HIS A N 1
ATOM 628 C CA . HIS A 1 87 ? 9.051 -7.627 4.612 1.00 98.12 87 HIS A CA 1
ATOM 629 C C . HIS A 1 87 ? 8.132 -8.431 3.682 1.00 98.12 87 HIS A C 1
ATOM 631 O O . HIS A 1 87 ? 7.056 -8.881 4.077 1.00 98.12 87 HIS A O 1
ATOM 637 N N . VAL A 1 88 ? 8.558 -8.609 2.433 1.00 98.06 88 VAL A N 1
ATOM 638 C CA . VAL A 1 88 ? 7.789 -9.326 1.409 1.00 98.06 88 VAL A CA 1
ATOM 639 C C . VAL A 1 88 ? 7.576 -10.800 1.770 1.00 98.06 88 VAL A C 1
ATOM 641 O O . VAL A 1 88 ? 8.505 -11.459 2.235 1.00 98.06 88 VAL A O 1
ATOM 644 N N . ASP A 1 89 ? 6.373 -11.311 1.493 1.00 97.81 89 ASP A N 1
ATOM 645 C CA . ASP A 1 89 ? 6.016 -12.736 1.528 1.00 97.81 89 ASP A CA 1
ATOM 646 C C . ASP A 1 89 ? 5.640 -13.187 0.104 1.00 97.81 89 ASP A C 1
ATOM 648 O O . ASP A 1 89 ? 4.511 -12.947 -0.342 1.00 97.81 89 ASP A O 1
ATOM 652 N N . PRO A 1 90 ? 6.578 -13.801 -0.644 1.00 96.44 90 PRO A N 1
ATOM 653 C CA . PRO A 1 90 ? 6.342 -14.219 -2.025 1.00 96.44 90 PRO A CA 1
ATOM 654 C C . PRO A 1 90 ? 5.191 -15.213 -2.175 1.00 96.44 90 PRO A C 1
ATOM 656 O O . PRO A 1 90 ? 4.437 -15.142 -3.143 1.00 96.44 90 PRO A O 1
ATOM 659 N N . HIS A 1 91 ? 5.054 -16.136 -1.220 1.00 96.62 91 HIS A N 1
ATOM 660 C CA . HIS A 1 91 ? 4.067 -17.204 -1.294 1.00 96.62 91 HIS A CA 1
ATOM 661 C C . HIS A 1 91 ? 2.658 -16.643 -1.103 1.00 96.62 91 HIS A C 1
ATOM 663 O O . HIS A 1 91 ? 1.761 -16.943 -1.887 1.00 96.62 91 HIS A O 1
ATOM 669 N N . LYS A 1 92 ? 2.460 -15.771 -0.108 1.00 97.31 92 LYS A N 1
ATOM 670 C CA . LYS A 1 92 ? 1.161 -15.111 0.081 1.00 97.31 92 LYS A CA 1
ATOM 671 C C . LYS A 1 92 ? 0.837 -14.124 -1.034 1.00 97.31 92 LYS A C 1
ATOM 673 O O . LYS A 1 92 ? -0.320 -14.026 -1.427 1.00 97.31 92 LYS A O 1
ATOM 678 N N . ALA A 1 93 ? 1.835 -13.422 -1.576 1.00 98.12 93 ALA A N 1
ATOM 679 C CA . ALA A 1 93 ? 1.617 -12.461 -2.659 1.00 98.12 93 ALA A CA 1
ATOM 680 C C . ALA A 1 93 ? 1.098 -13.113 -3.956 1.00 98.12 93 ALA A C 1
ATOM 682 O O . ALA A 1 93 ? 0.499 -12.422 -4.779 1.00 98.12 93 ALA A O 1
ATOM 683 N N . LEU A 1 94 ? 1.292 -14.426 -4.138 1.00 97.56 94 LEU A N 1
ATOM 684 C CA . LEU A 1 94 ? 0.734 -15.169 -5.271 1.00 97.56 94 LEU A CA 1
ATOM 685 C C . LEU A 1 94 ? -0.800 -15.208 -5.239 1.00 97.56 94 LEU A C 1
ATOM 687 O O . LEU A 1 94 ? -1.426 -15.153 -6.292 1.00 97.56 94 LEU A O 1
ATOM 691 N N . SER A 1 95 ? -1.396 -15.257 -4.048 1.00 97.00 95 SER A N 1
ATOM 692 C CA . SER A 1 95 ? -2.847 -15.330 -3.850 1.00 97.00 95 SER A CA 1
ATOM 693 C C . SER A 1 95 ? -3.259 -14.387 -2.714 1.00 97.00 95 SER A C 1
ATOM 695 O O . SER A 1 95 ? -3.548 -14.844 -1.612 1.00 97.00 95 SER A O 1
ATOM 697 N N . PRO A 1 96 ? -3.282 -13.062 -2.951 1.00 98.06 96 PRO A N 1
ATOM 698 C CA . PRO A 1 96 ? -3.495 -12.062 -1.903 1.00 98.06 96 PRO A CA 1
ATOM 699 C C . PRO A 1 96 ? -4.968 -11.923 -1.476 1.00 98.06 96 PRO A C 1
ATOM 701 O O . PRO A 1 96 ? -5.275 -11.151 -0.571 1.00 98.06 96 PRO A O 1
ATOM 704 N N . GLY A 1 97 ? -5.901 -12.599 -2.155 1.00 98.31 97 GLY A N 1
ATOM 705 C CA . GLY A 1 97 ? -7.346 -12.455 -1.958 1.00 98.31 97 GLY A CA 1
ATOM 706 C C . GLY A 1 97 ? -7.909 -11.186 -2.603 1.00 98.31 97 GLY A C 1
ATOM 707 O O . GLY A 1 97 ? -8.702 -11.267 -3.540 1.00 98.31 97 GLY A O 1
ATOM 708 N N . LEU A 1 98 ? -7.461 -10.006 -2.165 1.00 98.75 98 LEU A N 1
ATOM 709 C CA . LEU A 1 98 ? -7.898 -8.712 -2.706 1.00 98.75 98 LEU A CA 1
ATOM 710 C C . LEU A 1 98 ? -6.716 -7.847 -3.152 1.00 98.75 98 LEU A C 1
ATOM 712 O O . LEU A 1 98 ? -5.632 -7.905 -2.575 1.00 98.75 98 LEU A O 1
ATOM 716 N N . VAL A 1 99 ? -6.954 -6.976 -4.134 1.00 98.81 99 VAL A N 1
ATOM 717 C CA . VAL A 1 99 ? -5.977 -5.971 -4.582 1.00 98.81 99 VAL A CA 1
ATOM 718 C C . VAL A 1 99 ? -6.586 -4.574 -4.690 1.00 98.81 99 VAL A C 1
ATOM 720 O O . VAL A 1 99 ? -7.748 -4.407 -5.068 1.00 98.81 99 VAL A O 1
ATOM 723 N N . TYR A 1 100 ? -5.770 -3.564 -4.388 1.00 98.81 100 TYR A N 1
ATOM 724 C CA . TYR A 1 100 ? -6.006 -2.164 -4.724 1.00 98.81 100 TYR A CA 1
ATOM 725 C C . TYR A 1 100 ? -5.442 -1.905 -6.121 1.00 98.81 100 TYR A C 1
ATOM 727 O O . TYR A 1 100 ? -4.226 -1.820 -6.302 1.00 98.81 100 TYR A O 1
ATOM 735 N N . ASP A 1 101 ? -6.322 -1.816 -7.113 1.00 98.31 101 ASP A N 1
ATOM 736 C CA . ASP A 1 101 ? -5.920 -1.523 -8.486 1.00 98.31 101 ASP A CA 1
ATOM 737 C C . ASP A 1 101 ? -6.026 -0.021 -8.795 1.00 98.31 101 ASP A C 1
ATOM 739 O O . ASP A 1 101 ? -6.859 0.691 -8.227 1.00 98.31 101 ASP A O 1
ATOM 743 N N . ALA A 1 102 ? -5.167 0.471 -9.683 1.00 97.75 102 ALA A N 1
ATOM 744 C CA . ALA A 1 102 ? -5.117 1.870 -10.092 1.00 97.75 102 ALA A CA 1
ATOM 745 C C . ALA A 1 102 ? -4.590 1.993 -11.522 1.00 97.75 102 ALA A C 1
ATOM 747 O O . ALA A 1 102 ? -3.621 1.327 -11.902 1.00 97.75 102 ALA A O 1
ATOM 748 N N . THR A 1 103 ? -5.203 2.892 -12.288 1.00 97.31 103 THR A N 1
ATOM 749 C CA . THR A 1 103 ? -4.867 3.136 -13.696 1.00 97.31 103 THR A CA 1
ATOM 750 C C . THR A 1 103 ? -3.832 4.256 -13.850 1.00 97.31 103 THR A C 1
ATOM 752 O O . THR A 1 103 ? -3.674 5.084 -12.946 1.00 97.31 103 THR A O 1
ATOM 755 N N . PRO A 1 104 ? -3.133 4.352 -14.997 1.00 96.06 104 PRO A N 1
ATOM 756 C CA . PRO A 1 104 ? -2.285 5.505 -15.303 1.00 96.06 104 PRO A CA 1
ATOM 757 C C . PRO A 1 104 ? -3.018 6.842 -15.171 1.00 96.06 104 PRO A C 1
ATOM 759 O O . PRO A 1 104 ? -2.462 7.819 -14.671 1.00 96.06 104 PRO A O 1
ATOM 762 N N . GLU A 1 105 ? -4.290 6.877 -15.555 1.00 96.00 105 GLU A N 1
ATOM 763 C CA . GLU A 1 105 ? -5.138 8.053 -15.449 1.00 96.00 105 GLU A CA 1
ATOM 764 C C . GLU A 1 105 ? -5.333 8.464 -13.985 1.00 96.00 105 GLU A C 1
ATOM 766 O O . GLU A 1 105 ? -5.422 9.662 -13.712 1.00 96.00 105 GLU A O 1
ATOM 771 N N . ASP A 1 106 ? -5.395 7.520 -13.036 1.00 97.19 106 ASP A N 1
ATOM 772 C CA . ASP A 1 106 ? -5.495 7.807 -11.593 1.00 97.19 106 ASP A CA 1
ATOM 773 C C . ASP A 1 106 ? -4.224 8.428 -11.036 1.00 97.19 106 ASP A C 1
ATOM 775 O O . ASP A 1 106 ? -4.300 9.364 -10.239 1.00 97.19 106 ASP A O 1
ATOM 779 N N . TYR A 1 107 ? -3.061 7.988 -11.513 1.00 96.94 107 TYR A N 1
ATOM 780 C CA . TYR A 1 107 ? -1.795 8.641 -11.192 1.00 96.94 107 TYR A CA 1
ATOM 781 C C . TYR A 1 107 ? -1.708 10.046 -11.793 1.00 96.94 107 TYR A C 1
ATOM 783 O O . TYR A 1 107 ? -1.239 10.960 -11.119 1.00 96.94 107 TYR A O 1
ATOM 791 N N . ILE A 1 108 ? -2.211 10.262 -13.012 1.00 96.62 108 ILE A N 1
ATOM 792 C CA . ILE A 1 108 ? -2.295 11.610 -13.596 1.00 96.62 108 ILE A CA 1
ATOM 793 C C . ILE A 1 108 ? -3.228 12.494 -12.761 1.00 96.62 108 ILE A C 1
ATOM 795 O O . ILE A 1 108 ? -2.852 13.609 -12.414 1.00 96.62 108 ILE A O 1
ATOM 799 N N . ALA A 1 109 ? -4.407 12.001 -12.372 1.00 97.19 109 ALA A N 1
ATOM 800 C CA . ALA A 1 109 ? -5.318 12.750 -11.507 1.00 97.19 109 ALA A CA 1
ATOM 801 C C . ALA A 1 109 ? -4.690 13.056 -10.141 1.00 97.19 109 ALA A C 1
ATOM 803 O O . ALA A 1 109 ? -4.871 14.157 -9.627 1.00 97.19 109 ALA A O 1
ATOM 804 N N . PHE A 1 110 ? -3.913 12.125 -9.579 1.00 96.94 110 PHE A N 1
ATOM 805 C CA . PHE A 1 110 ? -3.113 12.349 -8.375 1.00 96.94 110 PHE A CA 1
ATOM 806 C C . PHE A 1 110 ? -2.097 13.477 -8.574 1.00 96.94 110 PHE A C 1
ATOM 808 O O . PHE A 1 110 ? -2.103 14.420 -7.790 1.00 96.94 110 PHE A O 1
ATOM 815 N N . LEU A 1 111 ? -1.298 13.443 -9.646 1.00 96.19 111 LEU A N 1
ATOM 816 C CA . LEU A 1 111 ? -0.337 14.506 -9.965 1.00 96.19 111 LEU A CA 1
ATOM 817 C C . LEU A 1 111 ? -1.030 15.863 -10.159 1.00 96.19 111 LEU A C 1
ATOM 819 O O . LEU A 1 111 ? -0.567 16.860 -9.620 1.00 96.19 111 LEU A O 1
ATOM 823 N N . CYS A 1 112 ? -2.179 15.889 -10.838 1.00 96.38 112 CYS A N 1
ATOM 824 C CA . CYS A 1 112 ? -3.022 17.077 -11.012 1.00 96.38 112 CYS A CA 1
ATOM 825 C C . CYS A 1 112 ? -3.675 17.587 -9.711 1.00 96.38 112 CYS A C 1
ATOM 827 O O . CYS A 1 112 ? -4.278 18.660 -9.704 1.00 96.38 112 CYS A O 1
ATOM 829 N N . SER A 1 113 ? -3.625 16.805 -8.628 1.00 95.75 113 SER A N 1
ATOM 830 C CA . SER A 1 113 ? -4.109 17.199 -7.295 1.00 95.75 113 SER A CA 1
ATOM 831 C C . SER A 1 113 ? -3.005 17.806 -6.428 1.00 95.75 113 SER A C 1
ATOM 833 O O . SER A 1 113 ? -3.285 18.264 -5.323 1.00 95.75 113 SER A O 1
ATOM 835 N N . LEU A 1 114 ? -1.762 17.757 -6.906 1.00 93.38 114 LEU A N 1
ATOM 836 C CA . LEU A 1 114 ? -0.600 18.384 -6.292 1.00 93.38 114 LEU A CA 1
ATOM 837 C C . LEU A 1 114 ? -0.363 19.756 -6.934 1.00 93.38 114 LEU A C 1
ATOM 839 O O . LEU A 1 114 ? -0.891 20.052 -8.004 1.00 93.38 114 LEU A O 1
ATOM 843 N N . ASP A 1 115 ? 0.487 20.570 -6.315 1.00 90.81 115 ASP A N 1
ATOM 844 C CA . ASP A 1 115 ? 0.817 21.923 -6.783 1.00 90.81 115 ASP A CA 1
ATOM 845 C C . ASP A 1 115 ? 1.826 21.932 -7.959 1.00 90.81 115 ASP A C 1
ATOM 847 O O . ASP A 1 115 ? 2.707 22.788 -8.037 1.00 90.81 115 ASP A O 1
ATOM 851 N N . TYR A 1 116 ? 1.728 20.961 -8.876 1.00 93.06 116 TYR A N 1
ATOM 852 C CA . TYR A 1 116 ? 2.507 20.931 -10.118 1.00 93.06 116 TYR A CA 1
ATOM 853 C C . TYR A 1 116 ? 1.819 21.735 -11.222 1.00 93.06 116 TYR A C 1
ATOM 855 O O . TYR A 1 116 ? 0.593 21.734 -11.340 1.00 93.06 116 TYR A O 1
ATOM 863 N N . THR A 1 117 ? 2.612 22.377 -12.085 1.00 95.00 117 THR A N 1
ATOM 864 C CA . THR A 1 117 ? 2.064 23.000 -13.297 1.00 95.00 117 THR A CA 1
ATOM 865 C C . THR A 1 117 ? 1.686 21.932 -14.322 1.00 95.00 117 THR A C 1
ATOM 867 O O . THR A 1 117 ? 2.218 20.815 -14.316 1.00 95.00 117 THR A O 1
ATOM 870 N N . VAL A 1 118 ? 0.769 22.267 -15.230 1.00 95.19 118 VAL A N 1
ATOM 871 C CA . VAL A 1 118 ? 0.313 21.336 -16.270 1.00 95.19 118 VAL A CA 1
ATOM 872 C C . VAL A 1 118 ? 1.481 20.898 -17.158 1.00 95.19 118 VAL A C 1
ATOM 874 O O . VAL A 1 118 ? 1.588 19.720 -17.481 1.00 95.19 118 VAL A O 1
ATOM 877 N N . GLU A 1 119 ? 2.409 21.800 -17.472 1.00 95.12 119 GLU A N 1
ATOM 878 C CA . GLU A 1 119 ? 3.591 21.529 -18.298 1.00 95.12 119 GLU A CA 1
ATOM 879 C C . GLU A 1 119 ? 4.524 20.517 -17.621 1.00 95.12 119 GLU A C 1
ATOM 881 O O . GLU A 1 119 ? 5.023 19.595 -18.270 1.00 95.12 119 GLU A O 1
ATOM 886 N N . MET A 1 120 ? 4.717 20.633 -16.300 1.00 95.94 120 MET A N 1
ATOM 887 C CA . MET A 1 120 ? 5.482 19.648 -15.529 1.00 95.94 120 MET A CA 1
ATOM 888 C C . MET A 1 120 ? 4.825 18.270 -15.595 1.00 95.94 120 MET A C 1
ATOM 890 O O . MET A 1 120 ? 5.502 17.266 -15.814 1.00 95.94 120 MET A O 1
ATOM 894 N N . ILE A 1 121 ? 3.500 18.208 -15.447 1.00 95.88 121 ILE A N 1
ATOM 895 C CA . ILE A 1 121 ? 2.756 16.945 -15.501 1.00 95.88 121 ILE A CA 1
ATOM 896 C C . ILE A 1 121 ? 2.832 16.335 -16.904 1.00 95.88 121 ILE A C 1
ATOM 898 O O . ILE A 1 121 ? 3.074 15.136 -17.031 1.00 95.88 121 ILE A O 1
ATOM 902 N N . GLN A 1 122 ? 2.676 17.138 -17.957 1.00 95.81 122 GLN A N 1
ATOM 903 C CA . GLN A 1 122 ? 2.812 16.694 -19.346 1.00 95.81 122 GLN A CA 1
ATOM 904 C C . GLN A 1 122 ? 4.213 16.139 -19.627 1.00 95.81 122 GLN A C 1
ATOM 906 O O . GLN A 1 122 ? 4.333 15.107 -20.291 1.00 95.81 122 GLN A O 1
ATOM 911 N N . ALA A 1 123 ? 5.257 16.770 -19.079 1.00 95.25 123 ALA A N 1
ATOM 912 C CA . ALA A 1 123 ? 6.632 16.292 -19.183 1.00 95.25 123 ALA A CA 1
ATOM 913 C C . ALA A 1 123 ? 6.844 14.960 -18.441 1.00 95.25 123 ALA A C 1
ATOM 915 O O . ALA A 1 123 ? 7.431 14.035 -19.003 1.00 95.25 123 ALA A O 1
ATOM 916 N N . ILE A 1 124 ? 6.322 14.826 -17.214 1.00 94.31 124 ILE A N 1
ATOM 917 C CA . ILE A 1 124 ? 6.411 13.593 -16.411 1.00 94.31 124 ILE A CA 1
ATOM 918 C C . ILE A 1 124 ? 5.657 12.443 -17.088 1.00 94.31 124 ILE A C 1
ATOM 920 O O . ILE A 1 124 ? 6.200 11.355 -17.266 1.00 94.31 124 ILE A O 1
ATOM 924 N N . ALA A 1 125 ? 4.405 12.682 -17.480 1.00 93.62 125 ALA A N 1
ATOM 925 C CA . ALA A 1 125 ? 3.544 11.674 -18.088 1.00 93.62 125 ALA A CA 1
ATOM 926 C C . ALA A 1 125 ? 3.880 11.405 -19.563 1.00 93.62 125 ALA A C 1
ATOM 928 O O . ALA A 1 125 ? 3.359 10.448 -20.136 1.00 93.62 125 ALA A O 1
ATOM 929 N N . LYS A 1 126 ? 4.715 12.252 -20.182 1.00 94.12 126 LYS A N 1
ATOM 930 C CA . LYS A 1 126 ? 5.040 12.243 -21.617 1.00 94.12 126 LYS A CA 1
ATOM 931 C C . LYS A 1 126 ? 3.785 12.252 -22.501 1.00 94.12 126 LYS A C 1
ATOM 933 O O . LYS A 1 126 ? 3.709 11.547 -23.505 1.00 94.12 126 LYS A O 1
ATOM 938 N N . ARG A 1 127 ? 2.778 13.040 -22.107 1.00 92.31 127 ARG A N 1
ATOM 939 C CA . ARG A 1 127 ? 1.486 13.180 -22.801 1.00 92.31 127 ARG A CA 1
ATOM 940 C C . ARG A 1 127 ? 1.125 14.668 -22.914 1.00 92.31 127 ARG A C 1
ATOM 942 O O . ARG A 1 127 ? 0.763 15.261 -21.900 1.00 92.31 127 ARG A O 1
ATOM 949 N N . PRO A 1 128 ? 1.191 15.280 -24.110 1.00 89.75 128 PRO A N 1
ATOM 950 C CA . PRO A 1 128 ? 1.018 16.729 -24.276 1.00 89.75 128 PRO A CA 1
ATOM 951 C C . PRO A 1 128 ? -0.438 17.212 -24.163 1.00 89.75 128 PRO A C 1
ATOM 953 O O . PRO A 1 128 ? -0.683 18.406 -24.069 1.00 89.75 128 PRO A O 1
ATOM 956 N N . ASN A 1 129 ? -1.421 16.311 -24.172 1.00 92.56 129 ASN A N 1
ATOM 957 C CA . ASN A 1 129 ? -2.851 16.638 -24.143 1.00 92.56 129 ASN A CA 1
ATOM 958 C C . ASN A 1 129 ? -3.474 16.597 -22.733 1.00 92.56 129 ASN A C 1
ATOM 960 O O . ASN A 1 129 ? -4.697 16.629 -22.600 1.00 92.56 129 ASN A O 1
ATOM 964 N N . ILE A 1 130 ? -2.664 16.499 -21.674 1.00 94.88 130 ILE A N 1
ATOM 965 C CA . ILE A 1 130 ? -3.168 16.536 -20.297 1.00 94.88 130 ILE A CA 1
ATOM 966 C C . ILE A 1 130 ? -3.605 17.961 -19.958 1.00 94.88 130 ILE A C 1
ATOM 968 O O . ILE A 1 130 ? -2.820 18.897 -20.071 1.00 94.88 130 ILE A O 1
ATOM 972 N N . THR A 1 131 ? -4.844 18.100 -19.487 1.00 92.75 131 THR A N 1
ATOM 973 C CA . THR A 1 131 ? -5.446 19.381 -19.074 1.00 92.75 131 THR A CA 1
ATOM 974 C C . THR A 1 131 ? -5.753 19.456 -17.579 1.00 92.75 131 THR A C 1
ATOM 976 O O . THR A 1 131 ? -6.204 20.488 -17.093 1.00 92.75 131 THR A O 1
ATOM 979 N N . CYS A 1 132 ? -5.562 18.359 -16.838 1.00 93.88 132 CYS A N 1
ATOM 980 C CA . CYS A 1 132 ? -5.954 18.239 -15.430 1.00 93.88 132 CYS A CA 1
ATOM 981 C C . CYS A 1 132 ? -7.441 18.535 -15.140 1.00 93.88 132 CYS A C 1
ATOM 983 O O . CYS A 1 132 ? -7.796 18.913 -14.023 1.00 93.88 132 CYS A O 1
ATOM 985 N N . ALA A 1 133 ? -8.332 18.293 -16.113 1.00 94.31 133 ALA A N 1
ATOM 986 C CA . ALA A 1 133 ? -9.781 18.406 -15.919 1.00 94.31 133 ALA A CA 1
ATOM 987 C C . ALA A 1 133 ? -10.304 17.487 -14.796 1.00 94.31 133 ALA A C 1
ATOM 989 O O . ALA A 1 133 ? -11.240 17.840 -14.079 1.00 94.31 133 ALA A O 1
ATOM 990 N N . ARG A 1 134 ? -9.670 16.320 -14.611 1.00 94.75 134 ARG A N 1
ATOM 991 C CA . ARG A 1 134 ? -9.902 15.426 -13.473 1.00 94.75 134 ARG A CA 1
ATOM 992 C C . ARG A 1 134 ? -8.763 15.556 -12.464 1.00 94.75 134 ARG A C 1
ATOM 994 O O . ARG A 1 134 ? -7.609 15.305 -12.799 1.00 94.75 134 ARG A O 1
ATOM 1001 N N . LYS A 1 135 ? -9.116 15.861 -11.218 1.00 95.06 135 LYS A N 1
ATOM 1002 C CA . LYS A 1 135 ? -8.223 15.843 -10.055 1.00 95.06 135 LYS A CA 1
ATOM 1003 C C . LYS A 1 135 ? -8.989 15.420 -8.808 1.00 95.06 135 LYS A C 1
ATOM 1005 O O . LYS A 1 135 ? -10.211 15.569 -8.739 1.00 95.06 135 LYS A O 1
ATOM 1010 N N . PHE A 1 136 ? -8.280 14.898 -7.823 1.00 94.88 136 PHE A N 1
ATOM 1011 C CA . PHE A 1 136 ? -8.828 14.631 -6.506 1.00 94.88 136 PHE A CA 1
ATOM 1012 C C . PHE A 1 136 ? -8.900 15.919 -5.687 1.00 94.88 136 PHE A C 1
ATOM 1014 O O . PHE A 1 136 ? -8.071 16.819 -5.807 1.00 94.88 136 PHE A O 1
ATOM 1021 N N . ARG A 1 137 ? -9.895 15.989 -4.800 1.00 92.62 137 ARG A N 1
ATOM 1022 C CA . ARG A 1 137 ? -9.962 17.044 -3.777 1.00 92.62 137 ARG A CA 1
ATOM 1023 C C . ARG A 1 137 ? -8.823 16.922 -2.761 1.00 92.62 137 ARG A C 1
ATOM 1025 O O . ARG A 1 137 ? -8.411 17.917 -2.180 1.00 92.62 137 ARG A O 1
ATOM 1032 N N . ASP A 1 138 ? -8.376 15.695 -2.533 1.00 92.62 138 ASP A N 1
ATOM 1033 C CA . ASP A 1 138 ? -7.285 15.347 -1.638 1.00 92.62 138 ASP A CA 1
ATOM 1034 C C . ASP A 1 138 ? -6.439 14.263 -2.334 1.00 92.62 138 ASP A C 1
ATOM 1036 O O . ASP A 1 138 ? -7.000 13.226 -2.707 1.00 92.62 138 ASP A O 1
ATOM 1040 N N . PRO A 1 139 ? -5.126 14.473 -2.541 1.00 93.81 139 PRO A N 1
ATOM 1041 C CA . PRO A 1 139 ? -4.237 13.479 -3.146 1.00 93.81 139 PRO A CA 1
ATOM 1042 C C . PRO A 1 139 ? -4.268 12.102 -2.457 1.00 93.81 139 PRO A C 1
ATOM 1044 O O . PRO A 1 139 ? -4.041 11.082 -3.107 1.00 93.81 139 PRO A O 1
ATOM 1047 N N . GLY A 1 140 ? -4.610 12.031 -1.166 1.00 94.62 140 GLY A N 1
ATOM 1048 C CA . GLY A 1 140 ? -4.766 10.777 -0.425 1.00 94.62 140 GLY A CA 1
ATOM 1049 C C . GLY A 1 140 ? -5.925 9.885 -0.901 1.00 94.62 140 GLY A C 1
ATOM 1050 O O . GLY A 1 140 ? -6.037 8.739 -0.449 1.00 94.62 140 GLY A O 1
ATOM 1051 N N . GLN A 1 141 ? -6.768 10.365 -1.826 1.00 97.12 141 GLN A N 1
ATOM 1052 C CA . GLN A 1 141 ? -7.839 9.587 -2.464 1.00 97.12 141 GLN A CA 1
ATOM 1053 C C . GLN A 1 141 ? -7.355 8.597 -3.528 1.00 97.12 141 GLN A C 1
ATOM 1055 O O . GLN A 1 141 ? -8.146 7.755 -3.948 1.00 97.12 141 GLN A O 1
ATOM 1060 N N . LEU A 1 142 ? -6.087 8.655 -3.956 1.00 98.12 142 LEU A N 1
ATOM 1061 C CA . LEU A 1 142 ? -5.526 7.632 -4.841 1.00 98.12 142 LEU A CA 1
ATOM 1062 C C . LEU A 1 142 ? -5.755 6.234 -4.237 1.00 98.12 142 LEU A C 1
ATOM 1064 O O . LEU A 1 142 ? -5.523 6.037 -3.041 1.00 98.12 142 LEU A O 1
ATOM 1068 N N . ASN A 1 143 ? -6.184 5.267 -5.057 1.00 98.62 143 ASN A N 1
ATOM 1069 C CA . ASN A 1 143 ? -6.486 3.902 -4.621 1.00 98.62 143 ASN A CA 1
ATOM 1070 C C . ASN A 1 143 ? -5.212 3.095 -4.314 1.00 98.62 143 ASN A C 1
ATOM 1072 O O . ASN A 1 143 ? -4.826 2.183 -5.035 1.00 98.62 143 ASN A O 1
ATOM 1076 N N . TYR A 1 144 ? -4.514 3.499 -3.259 1.00 98.50 144 TYR A N 1
ATOM 1077 C CA . TYR A 1 144 ? -3.200 3.001 -2.884 1.00 98.50 144 TYR A CA 1
ATOM 1078 C C . TYR A 1 144 ? -3.303 2.077 -1.655 1.00 98.50 144 TYR A C 1
ATOM 1080 O O . TYR A 1 144 ? -4.081 2.388 -0.745 1.00 98.50 144 TYR A O 1
ATOM 1088 N N . PRO A 1 145 ? -2.504 0.990 -1.568 1.00 98.31 145 PRO A N 1
ATOM 1089 C CA . PRO A 1 145 ? -2.581 -0.030 -0.506 1.00 98.31 145 PRO A CA 1
ATOM 1090 C C . PRO A 1 145 ? -2.056 0.424 0.871 1.00 98.31 145 PRO A C 1
ATOM 1092 O O . PRO A 1 145 ? -1.788 -0.400 1.745 1.00 98.31 145 PRO A O 1
ATOM 1095 N N . SER A 1 146 ? -1.897 1.728 1.085 1.00 98.50 146 SER A N 1
ATOM 1096 C CA . SER A 1 146 ? -1.542 2.336 2.366 1.00 98.50 146 SER A CA 1
ATOM 1097 C C . SER A 1 146 ? -2.209 3.703 2.518 1.00 98.50 146 SER A C 1
ATOM 1099 O O . SER A 1 146 ? -2.772 4.267 1.570 1.00 98.50 146 SER A O 1
ATOM 1101 N N . PHE A 1 147 ? -2.153 4.242 3.734 1.00 98.31 147 PHE A N 1
ATOM 1102 C CA . PHE A 1 147 ? -2.765 5.521 4.067 1.00 98.31 147 PHE A CA 1
ATOM 1103 C C . PHE A 1 147 ? -1.739 6.469 4.685 1.00 98.31 147 PHE A C 1
ATOM 1105 O O . PHE A 1 147 ? -1.088 6.138 5.673 1.00 98.31 147 PHE A O 1
ATOM 1112 N N . SER A 1 148 ? -1.641 7.671 4.118 1.00 95.69 148 SER A N 1
ATOM 1113 C CA . SER A 1 148 ? -0.932 8.806 4.711 1.00 95.69 148 SER A CA 1
ATOM 1114 C C . SER A 1 148 ? -1.966 9.843 5.138 1.00 95.69 148 SER A C 1
ATOM 1116 O O . SER A 1 148 ? -2.690 10.395 4.305 1.00 95.69 148 SER A O 1
ATOM 1118 N N . VAL A 1 149 ? -2.107 10.045 6.445 1.00 95.44 149 VAL A N 1
ATOM 1119 C CA . VAL A 1 149 ? -3.159 10.868 7.045 1.00 95.44 149 VAL A CA 1
ATOM 1120 C C . VAL A 1 149 ? -2.522 12.087 7.695 1.00 95.44 149 VAL A C 1
ATOM 1122 O O . VAL A 1 149 ? -1.890 11.974 8.743 1.00 95.44 149 VAL A O 1
ATOM 1125 N N . LEU A 1 150 ? -2.732 13.254 7.087 1.00 92.31 150 LEU A N 1
ATOM 1126 C CA . LEU A 1 150 ? -2.252 14.530 7.607 1.00 92.31 150 LEU A CA 1
ATOM 1127 C C . LEU A 1 150 ? -3.385 15.291 8.305 1.00 92.31 150 LEU A C 1
ATOM 1129 O O . LEU A 1 150 ? -4.297 15.818 7.665 1.00 92.31 150 LEU A O 1
ATOM 1133 N N . PHE A 1 151 ? -3.296 15.409 9.626 1.00 91.00 151 PHE A N 1
ATOM 1134 C CA . PHE A 1 151 ? -4.141 16.296 10.419 1.00 91.00 151 PHE A CA 1
ATOM 1135 C C . PHE A 1 151 ? -3.548 17.709 10.418 1.00 91.00 151 PHE A C 1
ATOM 1137 O O . PHE A 1 151 ? -2.806 18.097 11.320 1.00 91.00 151 PHE A O 1
ATOM 1144 N N . GLY A 1 152 ? -3.858 18.461 9.359 1.00 84.00 152 GLY A N 1
ATOM 1145 C CA . GLY A 1 152 ? -3.547 19.888 9.247 1.00 84.00 152 GLY A CA 1
ATOM 1146 C C . GLY A 1 152 ? -4.665 20.754 9.837 1.00 84.00 152 GLY A C 1
ATOM 1147 O O . GLY A 1 152 ? -4.978 20.692 11.023 1.00 84.00 152 GLY A O 1
ATOM 1148 N N . LYS A 1 153 ? -5.327 21.551 8.985 1.00 80.00 153 LYS A N 1
ATOM 1149 C CA . LYS A 1 153 ? -6.458 22.413 9.392 1.00 80.00 153 LYS A CA 1
ATOM 1150 C C . LYS A 1 153 ? -7.700 21.623 9.831 1.00 80.00 153 LYS A C 1
ATOM 1152 O O . LYS A 1 153 ? -8.510 22.133 10.600 1.00 80.00 153 LYS A O 1
ATOM 1157 N N . SER A 1 154 ? -7.867 20.398 9.328 1.00 86.50 154 SER A N 1
ATOM 1158 C CA . SER A 1 154 ? -8.993 19.524 9.667 1.00 86.50 154 SER A CA 1
ATOM 1159 C C . SER A 1 154 ? -8.578 18.456 10.672 1.00 86.50 154 SER A C 1
ATOM 1161 O O . SER A 1 154 ? -7.548 17.804 10.516 1.00 86.50 154 SER A O 1
ATOM 1163 N N . LYS A 1 155 ? -9.438 18.215 11.666 1.00 90.56 155 LYS A N 1
ATOM 1164 C CA . LYS A 1 155 ? -9.313 17.072 12.585 1.00 90.56 155 LYS A CA 1
ATOM 1165 C C . LYS A 1 155 ? -9.849 15.771 11.994 1.00 90.56 155 LYS A C 1
ATOM 1167 O O . LYS A 1 155 ? -9.617 14.716 12.573 1.00 90.56 155 LYS A O 1
ATOM 1172 N N . ILE A 1 156 ? -10.588 15.849 10.888 1.00 95.25 156 ILE A N 1
ATOM 1173 C CA . ILE A 1 156 ? -11.231 14.707 10.239 1.00 95.25 156 ILE A CA 1
ATOM 1174 C C . ILE A 1 156 ? -10.707 14.596 8.811 1.00 95.25 156 ILE A C 1
ATOM 1176 O O . ILE A 1 156 ? -10.820 15.544 8.031 1.00 95.25 156 ILE A O 1
ATOM 1180 N N . VAL A 1 157 ? -10.182 13.425 8.470 1.00 96.50 157 VAL A N 1
ATOM 1181 C CA . VAL A 1 157 ? -9.714 13.070 7.128 1.00 96.50 157 VAL A CA 1
ATOM 1182 C C . VAL A 1 157 ? -10.477 11.833 6.674 1.00 96.50 157 VAL A C 1
ATOM 1184 O O . VAL A 1 157 ? -10.692 10.907 7.458 1.00 96.50 157 VAL A O 1
ATOM 1187 N N . LYS A 1 158 ? -10.931 11.823 5.419 1.00 97.88 158 LYS A N 1
ATOM 1188 C CA . LYS A 1 158 ? -11.706 10.716 4.855 1.00 97.88 158 LYS A CA 1
ATOM 1189 C C . LYS A 1 158 ? -11.104 10.264 3.543 1.00 97.88 158 LYS A C 1
ATOM 1191 O O . LYS A 1 158 ? -10.966 11.080 2.637 1.00 97.88 158 LYS A O 1
ATOM 1196 N N . TYR A 1 159 ? -10.853 8.969 3.425 1.00 98.25 159 TYR A N 1
ATOM 1197 C CA . TYR A 1 159 ? -10.350 8.363 2.200 1.00 98.25 159 TYR A CA 1
ATOM 1198 C C . TYR A 1 159 ? -11.227 7.193 1.784 1.00 98.25 159 TYR A C 1
ATOM 1200 O O . TYR A 1 159 ? -11.576 6.355 2.617 1.00 98.25 159 TYR A O 1
ATOM 1208 N N . SER A 1 160 ? -11.563 7.138 0.501 1.00 98.12 160 SER A N 1
ATOM 1209 C CA . SER A 1 160 ? -12.206 5.977 -0.104 1.00 98.12 160 SER A CA 1
ATOM 1210 C C . SER A 1 160 ? -11.171 5.102 -0.800 1.00 98.12 160 SER A C 1
ATOM 1212 O O . SER A 1 160 ? -10.157 5.587 -1.311 1.00 98.12 160 SER A O 1
ATOM 1214 N N . ARG A 1 161 ? -11.421 3.798 -0.792 1.00 98.50 161 ARG A N 1
ATOM 1215 C CA . ARG A 1 161 ? -10.649 2.798 -1.525 1.00 98.50 161 ARG A CA 1
ATOM 1216 C C . ARG A 1 161 ? -11.593 1.834 -2.221 1.00 98.50 161 ARG A C 1
ATOM 1218 O O . ARG A 1 161 ? -12.702 1.597 -1.745 1.00 98.50 161 ARG A O 1
ATOM 1225 N N . GLU A 1 162 ? -11.120 1.276 -3.323 1.00 98.69 162 GLU A N 1
ATOM 1226 C CA . GLU A 1 162 ? -11.779 0.220 -4.081 1.00 98.69 162 GLU A CA 1
ATOM 1227 C C . GLU A 1 162 ? -10.905 -1.033 -4.041 1.00 98.69 162 GLU A C 1
ATOM 1229 O O . GLU A 1 162 ? -9.734 -1.001 -4.418 1.00 98.69 162 GLU A O 1
ATOM 1234 N N . LEU A 1 163 ? -11.477 -2.137 -3.578 1.00 98.69 163 LEU A N 1
ATOM 1235 C CA . LEU A 1 163 ? -10.839 -3.446 -3.584 1.00 98.69 163 LEU A CA 1
ATOM 1236 C C . LEU A 1 163 ? -11.446 -4.290 -4.693 1.00 98.69 163 LEU A C 1
ATOM 1238 O O . LEU A 1 163 ? -12.666 -4.333 -4.838 1.00 98.69 163 LEU A O 1
ATOM 1242 N N . THR A 1 164 ? -10.590 -4.973 -5.445 1.00 98.69 164 THR A N 1
ATOM 1243 C CA . THR A 1 164 ? -10.990 -5.964 -6.448 1.00 98.69 164 THR A CA 1
ATOM 1244 C C . THR A 1 164 ? -10.705 -7.360 -5.909 1.00 98.69 164 THR A C 1
ATOM 1246 O O . THR A 1 164 ? -9.606 -7.607 -5.408 1.00 98.69 164 THR A O 1
ATOM 1249 N N . ASN A 1 165 ? -11.675 -8.269 -6.011 1.00 98.44 165 ASN A N 1
ATOM 1250 C CA . ASN A 1 165 ? -11.484 -9.668 -5.643 1.00 98.44 165 ASN A CA 1
ATOM 1251 C C . ASN A 1 165 ? -10.657 -10.403 -6.699 1.00 98.44 165 ASN A C 1
ATOM 1253 O O . ASN A 1 165 ? -11.063 -10.489 -7.855 1.00 98.44 165 ASN A O 1
ATOM 1257 N N . VAL A 1 166 ? -9.525 -10.966 -6.291 1.00 97.88 166 VAL A N 1
ATOM 1258 C CA . VAL A 1 166 ? -8.672 -11.834 -7.121 1.00 97.88 166 VAL A CA 1
ATOM 1259 C C . VAL A 1 166 ? -8.519 -13.234 -6.517 1.00 97.88 166 VAL A C 1
ATOM 1261 O O . VAL A 1 166 ? -7.768 -14.049 -7.043 1.00 97.88 166 VAL A O 1
ATOM 1264 N N . GLY A 1 167 ? -9.215 -13.503 -5.410 1.00 95.38 167 GLY A N 1
ATOM 1265 C CA . GLY A 1 167 ? -9.292 -14.799 -4.750 1.00 95.38 167 GLY A CA 1
ATOM 1266 C C . GLY A 1 167 ? -10.561 -15.561 -5.126 1.00 95.38 167 GLY A C 1
ATOM 1267 O O . GLY A 1 167 ? -11.107 -15.413 -6.218 1.00 95.38 167 GLY A O 1
ATOM 1268 N N . ALA A 1 168 ? -11.043 -16.396 -4.205 1.00 95.06 168 ALA A N 1
ATOM 1269 C CA . ALA A 1 168 ? -12.223 -17.223 -4.430 1.00 95.06 168 ALA A CA 1
ATOM 1270 C C . ALA A 1 168 ? -13.515 -16.393 -4.576 1.00 95.06 168 ALA A C 1
ATOM 1272 O O . ALA A 1 168 ? -13.691 -15.334 -3.961 1.00 95.06 168 ALA A O 1
ATOM 1273 N N . ALA A 1 169 ? -14.457 -16.902 -5.371 1.00 96.19 169 ALA A N 1
ATOM 1274 C CA . ALA A 1 169 ? -15.825 -16.392 -5.434 1.00 96.19 169 ALA A CA 1
ATOM 1275 C C . ALA A 1 169 ? -16.566 -16.625 -4.100 1.00 96.19 169 ALA A C 1
ATOM 1277 O O . ALA A 1 169 ? -16.220 -17.522 -3.334 1.00 96.19 169 ALA A O 1
ATOM 1278 N N . GLY A 1 170 ? -17.590 -15.818 -3.813 1.00 95.94 170 GLY A N 1
ATOM 1279 C CA . GLY A 1 170 ? -18.357 -15.904 -2.563 1.00 95.94 170 GLY A CA 1
ATOM 1280 C C . GLY A 1 170 ? -17.587 -15.482 -1.304 1.00 95.94 170 GLY A C 1
ATOM 1281 O O . GLY A 1 170 ? -17.996 -15.825 -0.195 1.00 95.94 170 GLY A O 1
ATOM 1282 N N . SER A 1 171 ? -16.484 -14.746 -1.454 1.00 96.62 171 SER A N 1
ATOM 1283 C CA . SER A 1 171 ? -15.626 -14.341 -0.340 1.00 96.62 171 SER A CA 1
ATOM 1284 C C . SER A 1 171 ? -16.215 -13.177 0.457 1.00 96.62 171 SER A C 1
ATOM 1286 O O . SER A 1 171 ? -16.701 -12.184 -0.094 1.00 96.62 171 SER A O 1
ATOM 1288 N N . ILE A 1 172 ? -16.130 -13.282 1.784 1.00 98.06 172 ILE A N 1
ATOM 1289 C CA . ILE A 1 172 ? -16.580 -12.257 2.728 1.00 98.06 172 ILE A CA 1
ATOM 1290 C C . ILE A 1 172 ? -15.393 -11.823 3.578 1.00 98.06 172 ILE A C 1
ATOM 1292 O O . ILE A 1 172 ? -14.777 -12.652 4.241 1.00 98.06 172 ILE A O 1
ATOM 1296 N N . TYR A 1 173 ? -15.121 -10.521 3.603 1.00 98.50 173 TYR A N 1
ATOM 1297 C CA . TYR A 1 173 ? -14.041 -9.937 4.392 1.00 98.50 173 TYR A CA 1
ATOM 1298 C C . TYR A 1 173 ? -14.598 -9.031 5.485 1.00 98.50 173 TYR A C 1
ATOM 1300 O O . TYR A 1 173 ? -15.476 -8.200 5.233 1.00 98.50 173 TYR A O 1
ATOM 1308 N N . LEU A 1 174 ? -14.055 -9.167 6.693 1.00 98.62 174 LEU A N 1
ATOM 1309 C CA . LEU A 1 174 ? -14.335 -8.298 7.834 1.00 98.62 174 LEU A CA 1
ATOM 1310 C C . LEU A 1 174 ? -13.148 -7.373 8.086 1.00 98.62 174 LEU A C 1
ATOM 1312 O O . LEU A 1 174 ? -11.991 -7.779 7.954 1.00 98.62 174 LEU A O 1
ATOM 1316 N N . VAL A 1 175 ? -13.436 -6.125 8.451 1.00 98.56 175 VAL A N 1
ATOM 1317 C CA . VAL A 1 175 ? -12.392 -5.148 8.764 1.00 98.56 175 VAL A CA 1
ATOM 1318 C C . VAL A 1 175 ? -11.890 -5.308 10.199 1.00 98.56 175 VAL A C 1
ATOM 1320 O O . VAL A 1 175 ? -12.667 -5.410 11.145 1.00 98.56 175 VAL A O 1
ATOM 1323 N N . SER A 1 176 ? -10.573 -5.266 10.359 1.00 98.25 176 SER A N 1
ATOM 1324 C CA . SER A 1 176 ? -9.856 -5.169 11.629 1.00 98.25 176 SER A CA 1
ATOM 1325 C C . SER A 1 176 ? -9.006 -3.905 11.612 1.00 98.25 176 SER A C 1
ATOM 1327 O O . SER A 1 176 ? -8.351 -3.609 10.612 1.00 98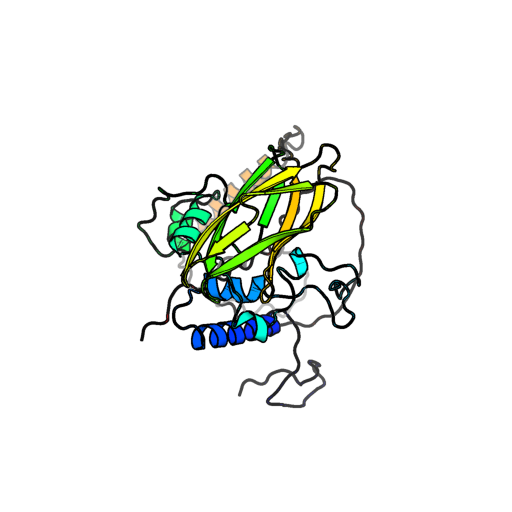.25 176 SER A O 1
ATOM 1329 N N . ILE A 1 177 ? -9.006 -3.154 12.711 1.00 98.38 177 ILE A N 1
ATOM 1330 C CA . ILE A 1 177 ? -8.358 -1.842 12.797 1.00 98.38 177 ILE A CA 1
ATOM 1331 C C . ILE A 1 177 ? -7.387 -1.842 13.976 1.00 98.38 177 ILE A C 1
ATOM 1333 O O . ILE A 1 177 ? -7.781 -2.121 15.104 1.00 98.38 177 ILE A O 1
ATOM 1337 N N . GLU A 1 178 ? -6.140 -1.468 13.713 1.00 97.44 178 GLU A N 1
ATOM 1338 C CA . GLU A 1 178 ? -5.131 -1.154 14.724 1.00 97.44 178 GLU A CA 1
ATOM 1339 C C . GLU A 1 178 ? -4.874 0.353 14.654 1.00 97.44 178 GLU A C 1
ATOM 1341 O O . GLU A 1 178 ? -4.416 0.861 13.631 1.00 97.44 178 GLU A O 1
ATOM 1346 N N . ALA A 1 179 ? -5.197 1.095 15.711 1.00 95.75 179 ALA A N 1
ATOM 1347 C CA . ALA A 1 179 ? -5.040 2.546 15.736 1.00 95.75 179 ALA A CA 1
ATOM 1348 C C . ALA A 1 179 ? -4.379 3.006 17.041 1.00 95.75 179 ALA A C 1
ATOM 1350 O O . ALA A 1 179 ? -4.650 2.432 18.099 1.00 95.75 179 ALA A O 1
ATOM 1351 N N . PRO A 1 180 ? -3.543 4.057 16.996 1.00 94.00 180 PRO A N 1
ATOM 1352 C CA . PRO A 1 180 ? -2.942 4.620 18.194 1.00 94.00 180 PRO A CA 1
ATOM 1353 C C . PRO A 1 180 ? -4.015 5.299 19.066 1.00 94.00 180 PRO A C 1
ATOM 1355 O O . PRO A 1 180 ? -5.025 5.782 18.542 1.00 94.00 180 PRO A O 1
ATOM 1358 N N . PRO A 1 181 ? -3.791 5.449 20.387 1.00 92.31 181 PRO A N 1
ATOM 1359 C CA . PRO A 1 181 ? -4.763 6.067 21.296 1.00 92.31 181 PRO A CA 1
ATOM 1360 C C . PRO A 1 181 ? -5.191 7.486 20.897 1.00 92.31 181 PRO A C 1
ATOM 1362 O O . PRO A 1 181 ? -6.281 7.925 21.266 1.00 92.31 181 PRO A O 1
ATOM 1365 N N . THR A 1 182 ? -4.360 8.191 20.128 1.00 92.38 182 THR A N 1
ATOM 1366 C CA . THR A 1 182 ? -4.542 9.575 19.670 1.00 92.38 182 THR A CA 1
ATOM 1367 C C . THR A 1 182 ? -5.508 9.735 18.491 1.00 92.38 182 THR A C 1
ATOM 1369 O O . THR A 1 182 ? -5.941 10.857 18.215 1.00 92.38 182 THR A O 1
ATOM 1372 N N . VAL A 1 183 ? -5.897 8.646 17.816 1.00 95.06 183 VAL A N 1
ATOM 1373 C CA . VAL A 1 183 ? -6.756 8.679 16.621 1.00 95.06 183 VAL A CA 1
ATOM 1374 C C . VAL A 1 183 ? -7.950 7.745 16.793 1.00 95.06 183 VAL A C 1
ATOM 1376 O O . VAL A 1 183 ? -7.821 6.624 17.269 1.00 95.06 183 VAL A O 1
ATOM 1379 N N . ALA A 1 184 ? -9.139 8.203 16.404 1.00 96.88 184 ALA A N 1
ATOM 1380 C CA . ALA A 1 184 ? -10.292 7.334 16.192 1.00 96.88 184 ALA A CA 1
ATOM 1381 C C . ALA A 1 184 ? -10.409 7.001 14.700 1.00 96.88 184 ALA A C 1
ATOM 1383 O O . ALA A 1 184 ? -10.377 7.901 13.860 1.00 96.88 184 ALA A O 1
ATOM 1384 N N . VAL A 1 185 ? -10.551 5.718 14.372 1.00 98.19 185 VAL A N 1
ATOM 1385 C CA . VAL A 1 185 ? -10.652 5.232 12.991 1.00 98.19 185 VAL A CA 1
ATOM 1386 C C . VAL A 1 185 ? -11.960 4.470 12.837 1.00 98.19 185 VAL A C 1
ATOM 1388 O O . VAL A 1 185 ? -12.291 3.624 13.661 1.00 98.19 185 VAL A O 1
ATOM 1391 N N . SER A 1 186 ? -12.714 4.781 11.786 1.00 98.25 186 SER A N 1
ATOM 1392 C CA . SER A 1 186 ? -13.956 4.080 11.454 1.00 98.25 186 SER A CA 1
ATOM 1393 C C . SER A 1 186 ? -14.003 3.755 9.969 1.00 98.25 186 SER A C 1
ATOM 1395 O O . SER A 1 186 ? -13.575 4.559 9.143 1.00 98.25 186 SER A O 1
ATOM 1397 N N . VAL A 1 187 ? -14.518 2.574 9.633 1.00 98.75 187 VAL A N 1
ATOM 1398 C CA . VAL A 1 187 ? -14.599 2.067 8.260 1.00 98.75 187 VAL A CA 1
ATOM 1399 C C . VAL A 1 187 ? -16.051 1.733 7.933 1.00 98.75 187 VAL A C 1
ATOM 1401 O O . VAL A 1 187 ? -16.739 1.106 8.741 1.00 98.75 187 VAL A O 1
ATOM 1404 N N . LYS A 1 188 ? -16.531 2.177 6.767 1.00 98.56 188 LYS A N 1
ATOM 1405 C CA . LYS A 1 188 ? -17.874 1.869 6.261 1.00 98.56 188 LYS A CA 1
ATOM 1406 C C . LYS A 1 188 ? -17.816 1.413 4.795 1.00 98.56 188 LYS A C 1
ATOM 1408 O O . LYS A 1 188 ? -17.258 2.155 3.989 1.00 98.56 188 LYS A O 1
ATOM 1413 N N . PRO A 1 189 ? -18.430 0.270 4.438 1.00 98.56 189 PRO A N 1
ATOM 1414 C CA . PRO A 1 189 ? -19.008 -0.739 5.342 1.00 98.56 189 PRO A CA 1
ATOM 1415 C C . PRO A 1 189 ? -17.918 -1.467 6.153 1.00 98.56 189 PRO A C 1
ATOM 1417 O O . PRO A 1 189 ? -16.752 -1.410 5.791 1.00 98.56 189 PRO A O 1
ATOM 1420 N N . SER A 1 190 ? -18.274 -2.154 7.246 1.00 98.12 190 SER A N 1
ATOM 1421 C CA . SER A 1 190 ? -17.333 -2.983 8.035 1.00 98.12 190 SER A CA 1
ATOM 1422 C C . SER A 1 190 ? -17.176 -4.417 7.505 1.00 98.12 190 SER A C 1
ATOM 1424 O O . SER A 1 190 ? -16.354 -5.186 8.005 1.00 98.12 190 SER A O 1
ATOM 1426 N N . LYS A 1 191 ? -17.971 -4.772 6.491 1.00 98.38 191 LYS A N 1
ATOM 1427 C CA . LYS A 1 191 ? -17.991 -6.066 5.810 1.00 98.38 191 LYS A CA 1
ATOM 1428 C C . LYS A 1 191 ? -18.051 -5.835 4.304 1.00 98.38 191 LYS A C 1
ATOM 1430 O O . LYS A 1 191 ? -18.914 -5.083 3.852 1.00 98.38 191 LYS A O 1
ATOM 1435 N N . LEU A 1 192 ? -17.194 -6.515 3.551 1.00 98.50 192 LEU A N 1
ATOM 1436 C CA . LEU A 1 192 ? -17.236 -6.551 2.089 1.00 98.50 192 LEU A CA 1
ATOM 1437 C C . LEU A 1 192 ? -17.617 -7.955 1.633 1.00 98.50 192 LEU A C 1
ATOM 1439 O O . LEU A 1 192 ? -17.135 -8.942 2.185 1.00 98.50 192 LEU A O 1
ATOM 1443 N N . VAL A 1 193 ? -18.502 -8.031 0.644 1.00 98.19 193 VAL A N 1
ATOM 1444 C CA . VAL A 1 193 ? -18.992 -9.289 0.077 1.00 98.19 193 VAL A CA 1
ATOM 1445 C C . VAL A 1 193 ? -18.706 -9.269 -1.416 1.00 98.19 193 VAL A C 1
ATOM 1447 O O . VAL A 1 193 ? -19.175 -8.377 -2.120 1.00 98.19 193 VAL A O 1
ATOM 1450 N N . PHE A 1 194 ? -17.955 -10.257 -1.885 1.00 98.25 194 PHE A N 1
ATOM 1451 C CA . PHE A 1 194 ? -17.603 -10.432 -3.288 1.00 98.25 194 PHE A CA 1
ATOM 1452 C C . PHE A 1 194 ? -18.239 -11.726 -3.779 1.00 98.25 194 PHE A C 1
ATOM 1454 O O . PHE A 1 194 ? -17.928 -12.806 -3.280 1.00 98.25 194 PHE A O 1
ATOM 1461 N N . LYS A 1 195 ? -19.178 -11.626 -4.721 1.00 97.69 195 LYS A N 1
ATOM 1462 C CA . LYS A 1 195 ? -19.894 -12.795 -5.239 1.00 97.69 195 LYS A CA 1
ATOM 1463 C C . LYS A 1 195 ? -19.031 -13.531 -6.251 1.00 97.69 195 LYS A C 1
ATOM 1465 O O . LYS A 1 195 ? -18.934 -14.748 -6.170 1.00 97.69 195 LYS A O 1
ATOM 1470 N N . ASN A 1 196 ? -18.361 -12.795 -7.131 1.00 98.06 196 ASN A N 1
ATOM 1471 C CA . ASN A 1 196 ? -17.522 -13.335 -8.192 1.00 98.06 196 ASN A CA 1
ATOM 1472 C C . ASN A 1 196 ? -16.065 -12.877 -8.056 1.00 98.06 196 ASN A C 1
ATOM 1474 O O . ASN A 1 196 ? -15.735 -11.940 -7.321 1.00 98.06 196 ASN A O 1
ATOM 1478 N N . VAL A 1 197 ? -15.185 -13.545 -8.798 1.00 97.25 197 VAL A N 1
ATOM 1479 C CA . VAL A 1 197 ? -13.823 -13.061 -9.050 1.00 97.25 197 VAL A CA 1
ATOM 1480 C C . VAL A 1 197 ? -13.905 -11.844 -9.974 1.00 97.25 197 VAL A C 1
ATOM 1482 O O . VAL A 1 197 ? -14.684 -11.841 -10.924 1.00 97.25 197 VAL A O 1
ATOM 1485 N N . GLY A 1 198 ? -13.130 -10.802 -9.686 1.00 97.31 198 GLY A N 1
ATOM 1486 C CA . GLY A 1 198 ? -13.160 -9.523 -10.398 1.00 97.31 198 GLY A CA 1
ATOM 1487 C C . GLY A 1 198 ? -14.197 -8.527 -9.872 1.00 97.31 198 GLY A C 1
ATOM 1488 O O . GLY A 1 198 ? -14.168 -7.365 -10.278 1.00 97.31 198 GLY A O 1
ATOM 1489 N N . ASP A 1 199 ? -15.073 -8.935 -8.946 1.00 98.31 199 ASP A N 1
ATOM 1490 C CA . ASP A 1 199 ? -15.993 -8.012 -8.282 1.00 98.31 199 ASP A CA 1
ATOM 1491 C C . ASP A 1 199 ? -15.210 -6.907 -7.563 1.00 98.31 199 ASP A C 1
ATOM 1493 O O . ASP A 1 199 ? -14.182 -7.148 -6.922 1.00 98.31 199 ASP A O 1
ATOM 1497 N N . LYS A 1 200 ? -15.747 -5.691 -7.629 1.00 98.56 200 LYS A N 1
ATOM 1498 C CA . LYS A 1 200 ? -15.180 -4.502 -6.998 1.00 98.56 200 LYS A CA 1
ATOM 1499 C C . LYS A 1 200 ? -16.079 -4.030 -5.873 1.00 98.56 200 LYS A C 1
ATOM 1501 O O . LYS A 1 200 ? -17.292 -3.941 -6.045 1.00 98.56 200 LYS A O 1
ATOM 1506 N N . GLN A 1 201 ? -15.487 -3.708 -4.730 1.00 98.50 20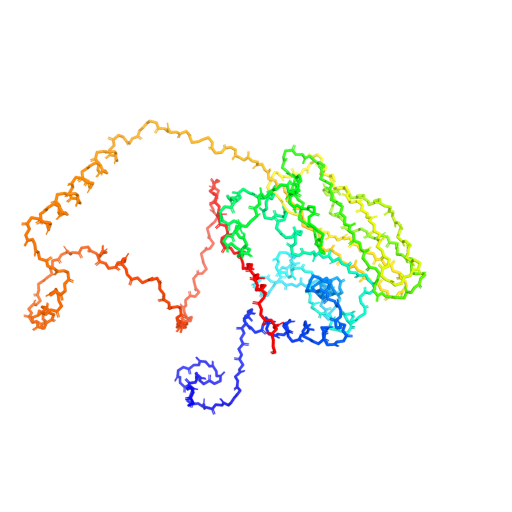1 GLN A N 1
ATOM 1507 C CA . GLN A 1 201 ? -16.207 -3.143 -3.596 1.00 98.50 201 GLN A CA 1
ATOM 1508 C C . GLN A 1 201 ? -15.472 -1.929 -3.055 1.00 98.50 201 GLN A C 1
ATOM 1510 O O . GLN A 1 201 ? -14.250 -1.938 -2.895 1.00 98.50 201 GLN A O 1
ATOM 1515 N N . GLN A 1 202 ? -16.236 -0.886 -2.745 1.00 98.50 202 GLN A N 1
ATOM 1516 C CA . GLN A 1 202 ? -15.701 0.341 -2.176 1.00 98.50 202 GLN A CA 1
ATOM 1517 C C . GLN A 1 202 ? -15.969 0.422 -0.681 1.00 98.50 202 GLN A C 1
ATOM 1519 O O . GLN A 1 202 ? -17.006 -0.013 -0.179 1.00 98.50 202 GLN A O 1
ATOM 1524 N N . TYR A 1 203 ? -15.032 1.039 0.027 1.00 98.75 203 TYR A N 1
ATOM 1525 C CA . TYR A 1 203 ? -15.207 1.409 1.420 1.00 98.75 203 TYR A CA 1
ATOM 1526 C C . TYR A 1 203 ? -14.575 2.767 1.691 1.00 98.75 203 TYR A C 1
ATOM 1528 O O . TYR A 1 203 ? -13.634 3.197 1.023 1.00 98.75 203 TYR A O 1
ATOM 1536 N N . THR A 1 204 ? -15.089 3.442 2.710 1.00 98.75 204 THR A N 1
ATOM 1537 C CA . THR A 1 204 ? -14.570 4.720 3.179 1.00 98.75 204 THR A CA 1
ATOM 1538 C C . THR A 1 204 ? -14.034 4.568 4.587 1.00 98.75 204 THR A C 1
ATOM 1540 O O . THR A 1 204 ? -14.718 4.073 5.486 1.00 98.75 204 THR A O 1
ATOM 1543 N N . VAL A 1 205 ? -12.820 5.063 4.788 1.00 98.69 205 VAL A N 1
ATOM 1544 C CA . VAL A 1 205 ? -12.202 5.217 6.098 1.00 98.69 205 VAL A CA 1
ATOM 1545 C C . VAL A 1 205 ? -12.336 6.663 6.543 1.00 98.69 205 VAL A C 1
ATOM 1547 O O . VAL A 1 205 ? -12.028 7.586 5.792 1.00 98.69 205 VAL A O 1
ATOM 1550 N N . THR A 1 206 ? -12.784 6.868 7.776 1.00 98.50 206 THR A N 1
ATOM 1551 C CA . THR A 1 206 ? -12.775 8.166 8.448 1.00 98.50 206 THR A CA 1
ATOM 1552 C C . THR A 1 206 ? -11.793 8.119 9.610 1.00 98.50 206 THR A C 1
ATOM 1554 O O . THR A 1 206 ? -11.967 7.327 10.539 1.00 98.50 206 THR A O 1
ATOM 1557 N N . PHE A 1 207 ? -10.791 8.990 9.554 1.00 97.88 207 PHE A N 1
ATOM 1558 C CA . PHE A 1 207 ? -9.784 9.195 10.586 1.00 97.88 207 PHE A CA 1
ATOM 1559 C C . PHE A 1 207 ? -10.081 10.495 11.329 1.00 97.88 207 PHE A C 1
ATOM 1561 O O . PHE A 1 207 ? -10.234 11.546 10.705 1.00 97.88 207 PHE A O 1
ATOM 1568 N N . THR A 1 208 ? -10.134 10.434 12.656 1.00 96.69 208 THR A N 1
ATOM 1569 C CA . THR A 1 208 ? -10.444 11.578 13.516 1.00 96.69 208 THR A CA 1
ATOM 1570 C C . THR A 1 208 ? -9.358 11.749 14.571 1.00 96.69 208 THR A C 1
ATOM 1572 O O . THR A 1 208 ? -9.186 10.898 15.444 1.00 96.69 208 THR A O 1
ATOM 1575 N N . SER A 1 209 ? -8.650 12.874 14.513 1.00 94.00 209 SER A N 1
ATOM 1576 C CA . SER A 1 209 ? -7.681 13.298 15.525 1.00 94.00 209 SER A CA 1
ATOM 1577 C C . SER A 1 209 ? -8.388 13.687 16.827 1.00 94.00 209 SER A C 1
ATOM 1579 O O . SER A 1 209 ? -9.340 14.478 16.822 1.00 94.00 209 SER A O 1
ATOM 1581 N N . LYS A 1 210 ? -7.928 13.143 17.960 1.00 90.12 210 LYS A N 1
ATOM 1582 C CA . LYS A 1 210 ? -8.445 13.493 19.293 1.00 90.12 210 LYS A CA 1
ATOM 1583 C C . LYS A 1 210 ? -7.838 14.818 19.786 1.00 90.12 210 LYS A C 1
ATOM 1585 O O . LYS A 1 210 ? -6.840 15.298 19.263 1.00 90.12 210 LYS A O 1
ATOM 1590 N N . LYS A 1 211 ? -8.466 15.462 20.781 1.00 72.25 211 LYS A N 1
ATOM 1591 C CA . LYS A 1 211 ? -8.141 16.847 21.196 1.00 72.25 211 LYS A CA 1
ATOM 1592 C C . LYS A 1 211 ? -6.727 17.041 21.779 1.00 72.25 211 LYS A C 1
ATOM 1594 O O . LYS A 1 211 ? -6.249 18.168 21.743 1.00 72.25 211 LYS A O 1
ATOM 1599 N N . SER A 1 212 ? -6.080 15.988 22.274 1.00 66.44 212 SER A N 1
ATOM 1600 C CA . SER A 1 212 ? -4.861 16.074 23.095 1.00 66.44 212 SER A CA 1
ATOM 1601 C C . SER A 1 212 ? -3.623 15.533 22.374 1.00 66.44 212 SER A C 1
ATOM 1603 O O . SER A 1 212 ? -2.957 14.638 22.888 1.00 66.44 212 SER A O 1
ATOM 1605 N N . VAL A 1 213 ? -3.344 16.008 21.158 1.00 71.25 213 VAL A N 1
ATOM 1606 C CA . VAL A 1 213 ? -2.179 15.545 20.386 1.00 71.25 213 VAL A CA 1
ATOM 1607 C C . VAL A 1 213 ? -1.206 16.689 20.154 1.00 71.25 213 VAL A C 1
ATOM 1609 O O . VAL A 1 213 ? -1.615 17.782 19.758 1.00 71.25 213 VAL A O 1
ATOM 1612 N N . ASN A 1 214 ? 0.079 16.425 20.399 1.00 71.38 214 ASN A N 1
ATOM 1613 C CA . ASN A 1 214 ? 1.138 17.395 20.160 1.00 71.38 214 ASN A CA 1
ATOM 1614 C C . ASN A 1 214 ? 1.165 17.809 18.674 1.00 71.38 214 ASN A C 1
ATOM 1616 O O . ASN A 1 214 ? 1.115 16.927 17.808 1.00 71.38 214 ASN A O 1
ATOM 1620 N N . PRO A 1 215 ? 1.288 19.118 18.363 1.00 64.12 215 PRO A N 1
ATOM 1621 C CA . PRO A 1 215 ? 1.202 19.639 16.993 1.00 64.12 215 PRO A CA 1
ATOM 1622 C C . PRO A 1 215 ? 2.279 19.134 16.028 1.00 64.12 215 PRO A C 1
ATOM 1624 O O . PRO A 1 215 ? 2.123 19.297 14.822 1.00 64.12 215 PRO A O 1
ATOM 1627 N N . VAL A 1 216 ? 3.361 18.556 16.557 1.00 66.69 216 VAL A N 1
ATOM 1628 C CA . VAL A 1 216 ? 4.452 17.928 15.807 1.00 66.69 216 VAL A CA 1
ATOM 1629 C C . VAL A 1 216 ? 4.631 16.528 16.377 1.00 66.69 216 VAL A C 1
ATOM 1631 O O . VAL A 1 216 ? 5.390 16.302 17.316 1.00 66.69 216 VAL A O 1
ATOM 1634 N N . SER A 1 217 ? 3.828 15.595 15.886 1.00 84.25 217 SER A N 1
ATOM 1635 C CA . SER A 1 217 ? 3.904 14.195 16.288 1.00 84.25 217 SER A CA 1
ATOM 1636 C C . SER A 1 217 ? 3.506 13.291 15.135 1.00 84.25 217 SER A C 1
ATOM 1638 O O . SER A 1 217 ? 2.909 13.737 14.148 1.00 84.25 217 SER A O 1
ATOM 1640 N N . HIS A 1 218 ? 3.859 12.016 15.272 1.00 90.88 218 HIS A N 1
ATOM 1641 C CA . HIS A 1 218 ? 3.549 10.974 14.311 1.00 90.88 218 HIS A CA 1
ATOM 1642 C C . HIS A 1 218 ? 3.126 9.711 15.038 1.00 90.88 218 HIS A C 1
ATOM 1644 O O . HIS A 1 218 ? 3.554 9.450 16.163 1.00 90.88 218 HIS A O 1
ATOM 1650 N N . ALA A 1 219 ? 2.261 8.940 14.399 1.00 93.94 219 ALA A N 1
ATOM 1651 C CA . ALA A 1 219 ? 1.803 7.671 14.929 1.00 93.94 219 ALA A CA 1
ATOM 1652 C C . ALA A 1 219 ? 1.476 6.717 13.785 1.00 93.94 219 ALA A C 1
ATOM 1654 O O . ALA A 1 219 ? 1.277 7.142 12.646 1.00 93.94 219 ALA A O 1
ATOM 1655 N N . PHE A 1 220 ? 1.382 5.429 14.097 1.00 95.88 220 PHE A N 1
ATOM 1656 C CA . PHE A 1 220 ? 1.165 4.390 13.100 1.00 95.88 220 PHE A CA 1
ATOM 1657 C C . PHE A 1 220 ? 0.043 3.451 13.518 1.00 95.88 220 PHE A C 1
ATOM 1659 O O . PHE A 1 220 ? -0.267 3.307 14.700 1.00 95.88 220 PHE A O 1
ATOM 1666 N N . GLY A 1 221 ? -0.576 2.832 12.524 1.00 97.06 221 GLY A N 1
ATOM 1667 C CA . GLY A 1 221 ? -1.629 1.847 12.695 1.00 97.06 221 GLY A CA 1
ATOM 1668 C C . GLY A 1 221 ? -1.782 0.998 11.443 1.00 97.06 221 GLY A C 1
ATOM 1669 O O . GLY A 1 221 ? -0.955 1.049 10.529 1.00 97.06 221 GLY A O 1
ATOM 1670 N N . SER A 1 222 ? -2.856 0.225 11.378 1.00 98.12 222 SER A N 1
ATOM 1671 C CA . SER A 1 222 ? -3.171 -0.587 10.213 1.00 98.12 222 SER A CA 1
ATOM 1672 C C . SER A 1 222 ? -4.673 -0.795 10.042 1.00 98.12 222 SER A C 1
ATOM 1674 O O . SER A 1 222 ? -5.457 -0.729 10.991 1.00 98.12 222 SER A O 1
ATOM 1676 N N . ILE A 1 223 ? -5.077 -1.047 8.802 1.00 98.62 223 ILE A N 1
ATOM 1677 C CA . ILE A 1 223 ? -6.417 -1.510 8.444 1.00 98.62 223 ILE A CA 1
ATOM 1678 C C . ILE A 1 223 ? -6.228 -2.832 7.727 1.00 98.62 223 ILE A C 1
ATOM 1680 O O . ILE A 1 223 ? -5.478 -2.899 6.759 1.00 98.62 223 ILE A O 1
ATOM 1684 N N . THR A 1 224 ? -6.883 -3.881 8.207 1.00 98.69 224 THR A N 1
ATOM 1685 C CA . THR A 1 224 ? -6.764 -5.212 7.615 1.00 98.69 224 THR A CA 1
ATOM 1686 C C . THR A 1 224 ? -8.134 -5.755 7.265 1.00 98.69 224 THR A C 1
ATOM 1688 O O . THR A 1 224 ? -9.002 -5.834 8.130 1.00 98.69 224 THR A O 1
ATOM 1691 N N . TRP A 1 225 ? -8.311 -6.174 6.018 1.00 98.69 225 TRP A N 1
ATOM 1692 C CA . TRP A 1 225 ? -9.448 -6.994 5.616 1.00 98.69 225 TRP A CA 1
ATOM 1693 C C . TRP A 1 225 ? -9.071 -8.461 5.778 1.00 98.69 225 TRP A C 1
ATOM 1695 O O . TRP A 1 225 ? -8.054 -8.891 5.240 1.00 98.69 225 TRP A O 1
ATOM 1705 N N . LYS A 1 226 ? -9.850 -9.216 6.555 1.00 97.31 226 LYS A N 1
ATOM 1706 C CA . LYS A 1 226 ? -9.553 -10.618 6.872 1.00 97.31 226 LYS A CA 1
ATOM 1707 C C . LYS A 1 226 ? -10.746 -11.515 6.569 1.00 97.31 226 LYS A C 1
ATOM 1709 O O . LYS A 1 226 ? -11.889 -11.134 6.832 1.00 97.31 226 LYS A O 1
ATOM 1714 N N . ASN A 1 227 ? -10.462 -12.707 6.068 1.00 94.94 227 ASN A N 1
ATOM 1715 C CA . ASN A 1 227 ? -11.363 -13.857 6.098 1.00 94.94 227 ASN A CA 1
ATOM 1716 C C . ASN A 1 227 ? -10.609 -15.030 6.773 1.00 94.94 227 ASN A C 1
ATOM 1718 O O . ASN A 1 227 ? -9.638 -14.793 7.496 1.00 94.94 227 ASN A O 1
ATOM 1722 N N . ALA A 1 228 ? -11.054 -16.278 6.604 1.00 91.19 228 ALA A N 1
ATOM 1723 C CA . ALA A 1 228 ? -10.374 -17.423 7.216 1.00 91.19 228 ALA A CA 1
ATOM 1724 C C . ALA A 1 228 ? -9.036 -17.790 6.532 1.00 91.19 228 ALA A C 1
ATOM 1726 O O . ALA A 1 228 ? -8.218 -18.475 7.139 1.00 91.19 228 ALA A O 1
ATOM 1727 N N . GLN A 1 229 ? -8.806 -17.339 5.297 1.00 90.88 229 GLN A N 1
ATOM 1728 C CA . GLN A 1 229 ? -7.682 -17.723 4.438 1.00 90.88 229 GLN A CA 1
ATOM 1729 C C . GLN A 1 229 ? -6.683 -16.574 4.222 1.00 90.88 229 GLN A C 1
ATOM 1731 O O . GLN A 1 229 ? -5.473 -16.759 4.325 1.00 90.88 229 GLN A O 1
ATOM 1736 N N . ASP A 1 230 ? -7.195 -15.376 3.975 1.00 94.75 230 ASP A N 1
ATOM 1737 C CA . ASP A 1 230 ? -6.481 -14.209 3.488 1.00 94.75 230 ASP A CA 1
ATOM 1738 C C . ASP A 1 230 ? -6.476 -13.083 4.526 1.00 94.75 230 ASP A C 1
ATOM 1740 O O . ASP A 1 230 ? -7.454 -12.833 5.246 1.00 94.75 230 ASP A O 1
ATOM 1744 N N . GLN A 1 231 ? -5.377 -12.330 4.540 1.00 96.69 231 GLN A N 1
ATOM 1745 C CA . GLN A 1 231 ? -5.261 -11.075 5.272 1.00 96.69 231 GLN A CA 1
ATOM 1746 C C . GLN A 1 231 ? -4.672 -10.009 4.355 1.00 96.69 231 GLN A C 1
ATOM 1748 O O . GLN A 1 231 ? -3.539 -10.130 3.903 1.00 96.69 231 GLN A O 1
ATOM 1753 N N . VAL A 1 232 ? -5.440 -8.949 4.120 1.00 98.44 232 VAL A N 1
ATOM 1754 C CA . VAL A 1 232 ? -5.082 -7.838 3.235 1.00 98.44 232 VAL A CA 1
ATOM 1755 C C . VAL A 1 232 ? -4.808 -6.625 4.113 1.00 98.44 232 VAL A C 1
ATOM 1757 O O . VAL A 1 232 ? -5.737 -5.911 4.507 1.00 98.44 232 VAL A O 1
ATOM 1760 N N . LYS A 1 233 ? -3.542 -6.441 4.506 1.00 98.50 233 LYS A N 1
ATOM 1761 C CA . LYS A 1 233 ? -3.121 -5.432 5.490 1.00 98.50 233 LYS A CA 1
ATOM 1762 C C . LYS A 1 233 ? -2.623 -4.159 4.810 1.00 98.50 233 LYS A C 1
ATOM 1764 O O . LYS A 1 233 ? -1.757 -4.195 3.949 1.00 98.50 233 LYS A O 1
ATOM 1769 N N . SER A 1 234 ? -3.122 -3.010 5.250 1.00 98.75 234 SER A N 1
ATOM 1770 C CA . SER A 1 234 ? -2.682 -1.691 4.795 1.00 98.75 234 SER A CA 1
ATOM 1771 C C . SER A 1 234 ? -2.131 -0.886 5.973 1.00 98.75 234 SER A C 1
ATOM 1773 O O . SER A 1 234 ? -2.882 -0.625 6.920 1.00 98.75 234 SER A O 1
ATOM 1775 N N . PRO A 1 235 ? -0.851 -0.465 5.952 1.00 98.44 235 PRO A N 1
ATOM 1776 C CA . PRO A 1 235 ? -0.304 0.392 6.996 1.00 98.44 235 PRO A CA 1
ATOM 1777 C C . PRO A 1 235 ? -0.892 1.804 6.903 1.00 98.44 235 PRO A C 1
ATOM 1779 O O . PRO A 1 235 ? -1.190 2.315 5.815 1.00 98.44 235 PRO A O 1
ATOM 1782 N N . VAL A 1 236 ? -1.032 2.448 8.058 1.00 98.44 236 VAL A N 1
ATOM 1783 C CA . VAL A 1 236 ? -1.481 3.835 8.188 1.00 98.44 236 VAL A CA 1
ATOM 1784 C C . VAL A 1 236 ? -0.412 4.634 8.919 1.00 98.44 236 VAL A C 1
ATOM 1786 O O . VAL A 1 236 ? -0.007 4.259 10.018 1.00 98.44 236 VAL A O 1
ATOM 1789 N N . ALA A 1 237 ? 0.014 5.746 8.328 1.00 97.00 237 ALA A N 1
ATOM 1790 C CA . ALA A 1 237 ? 0.843 6.750 8.979 1.00 97.00 237 ALA A CA 1
ATOM 1791 C C . ALA A 1 237 ? 0.007 8.002 9.257 1.00 97.00 237 ALA A C 1
ATOM 1793 O O . ALA A 1 237 ? -0.648 8.537 8.360 1.00 97.00 237 ALA A O 1
ATOM 1794 N N . PHE A 1 238 ? 0.041 8.464 10.502 1.00 95.31 238 PHE A N 1
ATOM 1795 C CA . PHE A 1 238 ? -0.619 9.675 10.966 1.00 95.31 238 PHE A CA 1
ATOM 1796 C C . PHE A 1 238 ? 0.424 10.752 11.234 1.00 95.31 238 PHE A C 1
ATOM 1798 O O . PHE A 1 238 ? 1.425 10.498 11.906 1.00 95.31 238 PHE A O 1
ATOM 1805 N N . SER A 1 239 ? 0.174 11.963 10.755 1.00 92.19 239 SER A N 1
ATOM 1806 C CA . SER A 1 239 ? 0.974 13.139 11.069 1.00 92.19 239 SER A CA 1
ATOM 1807 C C . SER A 1 239 ? 0.087 14.290 11.516 1.00 92.19 239 SER A C 1
ATOM 1809 O O . SER A 1 239 ? -1.010 14.505 10.999 1.00 92.19 239 SER A O 1
ATOM 1811 N N . TRP A 1 240 ? 0.581 15.039 12.493 1.00 90.38 240 TRP A N 1
ATOM 1812 C CA . TRP A 1 240 ? 0.015 16.310 12.911 1.00 90.38 240 TRP A CA 1
ATOM 1813 C C . TRP A 1 240 ? 1.010 17.379 12.505 1.00 90.38 240 TRP A C 1
ATOM 1815 O O . TRP A 1 240 ? 2.209 17.246 12.751 1.00 90.38 240 TRP A O 1
ATOM 1825 N N . THR A 1 241 ? 0.531 18.404 11.814 1.00 75.44 241 THR A N 1
ATOM 1826 C CA . THR A 1 241 ? 1.387 19.517 11.421 1.00 75.44 241 THR A CA 1
ATOM 1827 C C . THR A 1 241 ? 0.625 20.802 11.641 1.00 75.44 241 THR A C 1
ATOM 1829 O O . THR A 1 241 ? -0.444 21.021 11.067 1.00 75.44 241 THR A O 1
ATOM 1832 N N . GLN A 1 242 ? 1.194 21.683 12.458 1.00 56.41 242 GLN A N 1
ATOM 1833 C CA . GLN A 1 242 ? 0.832 23.086 12.404 1.00 56.41 242 GLN A CA 1
ATOM 1834 C C . GLN A 1 242 ? 1.422 23.629 11.102 1.00 56.41 242 GLN A C 1
ATOM 1836 O O . GLN A 1 242 ? 2.636 23.591 10.913 1.00 56.41 242 GLN A O 1
ATOM 1841 N N . LEU A 1 243 ? 0.580 24.117 10.187 1.00 48.34 243 LEU A N 1
ATOM 1842 C CA . LEU A 1 243 ? 1.071 25.019 9.149 1.00 48.34 243 LEU A CA 1
ATOM 1843 C C . LEU A 1 243 ? 1.590 26.252 9.890 1.00 48.34 243 LEU A C 1
ATOM 1845 O O . LEU A 1 243 ? 0.816 27.151 10.213 1.00 48.34 243 LEU A O 1
ATOM 1849 N N . ILE A 1 244 ? 2.879 26.264 10.226 1.00 42.00 244 ILE A N 1
ATOM 1850 C CA . ILE A 1 244 ? 3.555 27.495 10.595 1.00 42.00 244 ILE A CA 1
ATOM 1851 C C . ILE A 1 244 ? 3.537 28.299 9.303 1.00 42.00 244 ILE A C 1
ATOM 1853 O O . ILE A 1 244 ? 4.292 28.020 8.373 1.00 42.00 244 ILE A O 1
ATOM 1857 N N . THR A 1 245 ? 2.618 29.258 9.200 1.00 33.03 245 THR A N 1
ATOM 1858 C CA . THR A 1 245 ? 2.799 30.362 8.266 1.00 33.03 245 THR A CA 1
ATOM 1859 C C . THR A 1 245 ? 4.130 30.979 8.642 1.00 33.03 245 THR A C 1
ATOM 1861 O O . THR A 1 245 ? 4.245 31.620 9.687 1.00 33.03 245 THR A O 1
ATOM 1864 N N . CYS A 1 246 ? 5.156 30.718 7.838 1.00 31.91 246 CYS A N 1
ATOM 1865 C CA . CYS A 1 246 ? 6.416 31.413 7.963 1.00 31.91 246 CYS A CA 1
ATOM 1866 C C . CYS A 1 246 ? 6.142 32.836 7.480 1.00 31.91 246 CYS A C 1
ATOM 1868 O O . CYS A 1 246 ? 6.316 33.160 6.308 1.00 31.91 246 CYS A O 1
ATOM 1870 N N . THR A 1 247 ? 5.601 33.674 8.363 1.00 32.06 247 THR A N 1
ATOM 1871 C CA . THR A 1 247 ? 5.537 35.106 8.124 1.00 32.06 247 THR A CA 1
ATOM 1872 C C . THR A 1 247 ? 6.986 35.551 8.125 1.00 32.06 247 THR A C 1
ATOM 1874 O O . THR A 1 247 ? 7.595 35.655 9.190 1.00 32.06 247 THR A O 1
ATOM 1877 N N . LEU A 1 248 ? 7.561 35.734 6.935 1.00 31.00 248 LEU A N 1
ATOM 1878 C CA . LEU A 1 248 ? 8.820 36.442 6.752 1.00 31.00 248 LEU A CA 1
ATOM 1879 C C . LEU A 1 248 ? 8.640 37.827 7.379 1.00 31.00 248 LEU A C 1
ATOM 1881 O O . LEU A 1 248 ? 8.190 38.769 6.736 1.00 31.00 248 LEU A O 1
ATOM 1885 N N . HIS A 1 249 ? 8.951 37.948 8.668 1.00 29.95 249 HIS A N 1
ATOM 1886 C CA . HIS A 1 249 ? 9.244 39.236 9.255 1.00 29.95 249 HIS A CA 1
ATOM 1887 C C . HIS A 1 249 ? 10.594 39.621 8.675 1.00 29.95 249 HIS A C 1
ATOM 1889 O O . HIS A 1 249 ? 11.638 39.196 9.170 1.00 29.95 249 HIS A O 1
ATOM 1895 N N . ALA A 1 250 ? 10.567 40.400 7.597 1.00 30.20 250 ALA A N 1
ATOM 1896 C CA . ALA A 1 250 ? 11.705 41.214 7.227 1.00 30.20 250 ALA A CA 1
ATOM 1897 C C . ALA A 1 250 ? 11.973 42.144 8.419 1.00 30.20 250 ALA A C 1
ATOM 1899 O O . ALA A 1 250 ? 11.353 43.196 8.561 1.00 30.20 250 ALA A O 1
ATOM 1900 N N . ARG A 1 251 ? 12.835 41.718 9.348 1.00 31.34 251 ARG A N 1
ATOM 1901 C CA . ARG A 1 251 ? 13.391 42.633 10.340 1.00 31.34 251 ARG A CA 1
ATOM 1902 C C . ARG A 1 251 ? 14.239 43.622 9.557 1.00 31.34 251 ARG A C 1
ATOM 1904 O O . ARG A 1 251 ? 15.266 43.249 9.000 1.00 31.34 251 ARG A O 1
ATOM 1911 N N . ALA A 1 252 ? 13.767 44.862 9.498 1.00 39.09 252 ALA A N 1
ATOM 1912 C CA . ALA A 1 252 ? 14.536 45.991 9.013 1.00 39.09 252 ALA A CA 1
ATOM 1913 C C . ALA A 1 252 ? 15.822 46.104 9.845 1.00 39.09 252 ALA A C 1
ATOM 1915 O O . ALA A 1 252 ? 15.805 46.354 11.046 1.00 39.09 252 ALA A O 1
ATOM 1916 N N . GLY A 1 253 ? 16.929 45.840 9.177 1.00 38.88 253 GLY A N 1
ATOM 1917 C CA . GLY A 1 253 ? 18.289 45.792 9.685 1.00 38.88 253 GLY A CA 1
ATOM 1918 C C . GLY A 1 253 ? 19.062 45.009 8.635 1.00 38.88 253 GLY A C 1
ATOM 1919 O O . GLY A 1 253 ? 18.509 44.063 8.095 1.00 38.88 253 GLY A O 1
ATOM 1920 N N . TRP A 1 254 ? 20.291 45.390 8.308 1.00 34.28 254 TRP A N 1
ATOM 1921 C CA . TRP A 1 254 ? 21.063 44.882 7.157 1.00 34.28 254 TRP A CA 1
ATOM 1922 C C . TRP A 1 254 ? 20.744 45.553 5.806 1.00 34.28 254 TRP A C 1
ATOM 1924 O O . TRP A 1 254 ? 20.623 44.903 4.771 1.00 34.28 254 TRP A O 1
ATOM 1934 N N . ALA A 1 255 ? 20.752 46.889 5.781 1.00 35.25 255 ALA A N 1
ATOM 1935 C CA . ALA A 1 255 ? 20.831 47.706 4.559 1.00 35.25 255 ALA A CA 1
ATOM 1936 C C . ALA A 1 255 ? 22.208 47.641 3.837 1.00 35.25 255 ALA A C 1
ATOM 1938 O O . ALA A 1 255 ? 22.605 48.589 3.170 1.00 35.25 255 ALA A O 1
ATOM 1939 N N . GLY A 1 256 ? 22.964 46.544 3.983 1.00 36.72 256 GLY A N 1
ATOM 1940 C CA . GLY A 1 256 ? 24.306 46.376 3.398 1.00 36.72 256 GLY A CA 1
ATOM 1941 C C . GLY A 1 256 ? 24.386 45.376 2.239 1.00 36.72 256 GLY A C 1
ATOM 1942 O O . GLY A 1 256 ? 25.349 45.400 1.479 1.00 36.72 256 GLY A O 1
ATOM 1943 N N . TRP A 1 257 ? 23.380 44.511 2.071 1.00 31.88 257 TRP A N 1
ATOM 1944 C CA . TRP A 1 257 ? 23.415 43.418 1.087 1.00 31.88 257 TRP A CA 1
ATOM 1945 C C . TRP A 1 257 ? 22.821 43.783 -0.281 1.00 31.88 257 TRP A C 1
ATOM 1947 O O . TRP A 1 257 ? 23.229 43.227 -1.298 1.00 31.88 257 TRP A O 1
ATOM 1957 N N . THR A 1 258 ? 21.917 44.762 -0.346 1.00 36.44 258 THR A N 1
ATOM 1958 C CA . THR A 1 258 ? 21.316 45.222 -1.612 1.00 36.44 258 THR A CA 1
ATOM 1959 C C . THR A 1 258 ? 22.293 46.025 -2.477 1.00 36.44 258 THR A C 1
ATOM 1961 O O . THR A 1 258 ? 22.222 45.950 -3.701 1.00 36.44 258 THR A O 1
ATOM 1964 N N . LEU A 1 259 ? 23.263 46.717 -1.869 1.00 36.44 259 LEU A N 1
ATOM 1965 C CA . LEU A 1 259 ? 24.328 47.434 -2.588 1.00 36.44 259 LEU A CA 1
ATOM 1966 C C . LEU A 1 259 ? 25.381 46.489 -3.196 1.00 36.44 259 LEU A C 1
ATOM 1968 O O . LEU A 1 259 ? 25.970 46.807 -4.225 1.00 36.44 259 LEU A O 1
ATOM 1972 N N . TRP A 1 260 ? 25.578 45.303 -2.612 1.00 32.75 260 TRP A N 1
ATOM 1973 C CA . TRP A 1 260 ? 26.545 44.314 -3.101 1.00 32.75 260 TRP A CA 1
ATOM 1974 C C . TRP A 1 260 ? 26.039 43.507 -4.302 1.00 32.75 260 TRP A C 1
ATOM 1976 O O . TRP A 1 260 ? 26.814 43.221 -5.214 1.00 32.75 260 TRP A O 1
ATOM 1986 N N . HIS A 1 261 ? 24.744 43.175 -4.359 1.00 36.50 261 HIS A N 1
ATOM 1987 C CA . HIS A 1 261 ? 24.177 42.487 -5.527 1.00 36.50 261 HIS A CA 1
ATOM 1988 C C . HIS A 1 261 ? 24.067 43.392 -6.760 1.00 36.50 261 HIS A C 1
ATOM 1990 O O . HIS A 1 261 ? 24.405 42.945 -7.854 1.00 36.50 261 HIS A O 1
ATOM 1996 N N . ALA A 1 262 ? 23.734 44.675 -6.584 1.00 37.50 262 ALA A N 1
ATOM 1997 C CA . ALA A 1 262 ? 23.726 45.637 -7.688 1.00 37.50 262 ALA A CA 1
ATOM 1998 C C . ALA A 1 262 ? 25.135 45.864 -8.286 1.00 37.50 262 ALA A C 1
ATOM 2000 O O . ALA A 1 262 ? 25.282 45.998 -9.500 1.00 37.50 262 ALA A O 1
ATOM 2001 N N . ALA A 1 263 ? 26.187 45.843 -7.455 1.00 36.84 263 ALA A N 1
ATOM 2002 C CA . ALA A 1 263 ? 27.574 45.962 -7.916 1.00 36.84 263 ALA A CA 1
ATOM 2003 C C . ALA A 1 263 ? 28.078 44.696 -8.642 1.00 36.84 263 ALA A C 1
ATOM 2005 O O . ALA A 1 263 ? 28.840 44.795 -9.606 1.00 36.84 263 ALA A O 1
ATOM 2006 N N . ALA A 1 264 ? 27.630 43.510 -8.217 1.00 36.28 264 ALA A N 1
ATOM 2007 C CA . ALA A 1 264 ? 27.986 42.241 -8.850 1.00 36.28 264 ALA A CA 1
ATOM 2008 C C . ALA A 1 264 ? 27.325 42.065 -10.232 1.00 36.28 264 ALA A C 1
ATOM 2010 O O . ALA A 1 264 ? 27.984 41.607 -11.166 1.00 36.28 264 ALA A O 1
ATOM 2011 N N . GLU A 1 265 ? 26.064 42.480 -10.402 1.00 39.00 265 GLU A N 1
ATOM 2012 C CA . GLU A 1 265 ? 25.393 42.453 -11.712 1.00 39.00 265 GLU A CA 1
ATOM 2013 C C . GLU A 1 265 ? 26.015 43.441 -12.712 1.00 39.00 265 GLU A C 1
ATOM 2015 O O . GLU A 1 265 ? 26.225 43.083 -13.874 1.00 39.00 265 GLU A O 1
ATOM 2020 N N . ALA A 1 266 ? 26.414 44.637 -12.259 1.00 39.47 266 ALA A N 1
ATOM 2021 C CA . ALA A 1 266 ? 27.079 45.630 -13.107 1.00 39.47 266 ALA A CA 1
ATOM 2022 C C . ALA A 1 266 ? 28.454 45.150 -13.623 1.00 39.47 266 ALA A C 1
ATOM 2024 O O . ALA A 1 266 ? 28.801 45.377 -14.784 1.00 39.47 266 ALA A O 1
ATOM 2025 N N . ALA A 1 267 ? 29.221 44.425 -12.800 1.00 39.91 267 ALA A N 1
ATOM 2026 C CA . ALA A 1 267 ? 30.527 43.880 -13.184 1.00 39.91 267 ALA A CA 1
ATOM 2027 C C . ALA A 1 267 ? 30.418 42.710 -14.183 1.00 39.91 267 ALA A C 1
ATOM 2029 O O . ALA A 1 267 ? 31.212 42.607 -15.124 1.00 39.91 267 ALA A 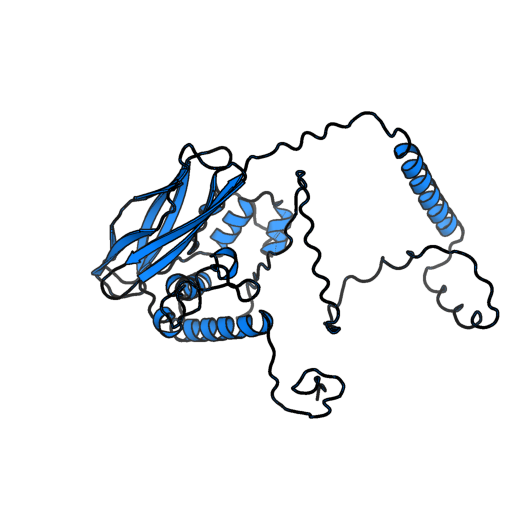O 1
ATOM 2030 N N . VAL A 1 268 ? 29.407 41.849 -14.027 1.00 42.66 268 VAL A N 1
ATOM 2031 C CA . VAL A 1 268 ? 29.154 40.729 -14.950 1.00 42.66 268 VAL A CA 1
ATOM 2032 C C . VAL A 1 268 ? 28.678 41.243 -16.314 1.00 42.66 268 VAL A C 1
ATOM 2034 O O . VAL A 1 268 ? 29.146 40.761 -17.348 1.00 42.66 268 VAL A O 1
ATOM 2037 N N . GLN A 1 269 ? 27.824 42.272 -16.340 1.00 39.75 269 GLN A N 1
ATOM 2038 C CA . GLN A 1 269 ? 27.358 42.890 -17.586 1.00 39.75 269 GLN A CA 1
ATOM 2039 C C . GLN A 1 269 ? 28.469 43.654 -18.327 1.00 39.75 269 GLN A C 1
ATOM 2041 O O . GLN A 1 269 ? 28.561 43.543 -19.551 1.00 39.75 269 GLN A O 1
ATOM 2046 N N . ALA A 1 270 ? 29.363 44.350 -17.612 1.00 40.91 270 ALA A N 1
ATOM 2047 C CA . ALA A 1 270 ? 30.511 45.035 -18.214 1.00 40.91 270 ALA A CA 1
ATOM 2048 C C . ALA A 1 270 ? 31.514 44.054 -18.851 1.00 40.91 270 ALA A C 1
ATOM 2050 O O . ALA A 1 270 ? 32.039 44.309 -19.935 1.00 40.91 270 ALA A O 1
ATOM 2051 N N . THR A 1 271 ? 31.719 42.889 -18.229 1.00 43.31 271 THR A N 1
ATOM 2052 C CA . THR A 1 271 ? 32.625 41.844 -18.737 1.00 43.31 271 THR A CA 1
ATOM 2053 C C . THR A 1 271 ? 32.063 41.175 -19.999 1.00 43.31 271 THR A C 1
ATOM 2055 O O . THR A 1 271 ? 32.790 40.949 -20.967 1.00 43.31 271 THR A O 1
ATOM 2058 N N . PHE A 1 272 ? 30.748 40.933 -20.043 1.00 40.34 272 PHE A N 1
ATOM 2059 C CA . PHE A 1 272 ? 30.062 40.414 -21.233 1.00 40.34 272 PHE A CA 1
ATOM 2060 C C . PHE A 1 272 ? 30.033 41.417 -22.399 1.00 40.34 272 PHE A C 1
ATOM 2062 O O . PHE A 1 272 ? 30.113 41.012 -23.561 1.00 40.34 272 PHE A O 1
ATOM 2069 N N . ALA A 1 273 ? 29.939 42.718 -22.107 1.00 42.03 273 ALA A N 1
ATOM 2070 C CA . ALA A 1 273 ? 30.001 43.775 -23.114 1.00 42.03 273 ALA A CA 1
ATOM 2071 C C . ALA A 1 273 ? 31.410 43.918 -23.720 1.00 42.03 273 ALA A C 1
ATOM 2073 O O . ALA A 1 273 ? 31.534 44.051 -24.938 1.00 42.03 273 ALA A O 1
ATOM 2074 N N . LEU A 1 274 ? 32.467 43.799 -22.905 1.00 40.62 274 LEU A N 1
ATOM 2075 C CA . LEU A 1 274 ? 33.862 43.843 -23.366 1.00 40.62 274 LEU A CA 1
ATOM 2076 C C . LEU A 1 274 ? 34.221 42.633 -24.251 1.00 40.62 274 LEU A C 1
ATOM 2078 O O . LEU A 1 274 ? 34.878 42.783 -25.278 1.00 40.62 274 LEU A O 1
ATOM 2082 N N . LEU A 1 275 ? 33.732 41.440 -23.892 1.00 42.75 275 LEU A N 1
ATOM 2083 C CA . LEU A 1 275 ? 33.920 40.210 -24.673 1.00 42.75 275 LEU A CA 1
ATOM 2084 C C . LEU A 1 275 ? 33.185 40.248 -26.023 1.00 42.75 275 LEU A C 1
ATOM 2086 O O . LEU A 1 275 ? 33.707 39.751 -27.018 1.00 42.75 275 LEU A O 1
ATOM 2090 N N . LYS A 1 276 ? 32.008 40.888 -26.089 1.00 40.00 276 LYS A N 1
ATOM 2091 C CA . LYS A 1 276 ? 31.294 41.134 -27.356 1.00 40.00 276 LYS A CA 1
ATOM 2092 C C . LYS A 1 276 ? 31.987 42.174 -28.242 1.00 40.00 276 LYS A C 1
ATOM 2094 O O . LYS A 1 276 ? 31.924 42.043 -29.460 1.00 40.00 276 LYS A O 1
ATOM 2099 N N . ALA A 1 277 ? 32.647 43.174 -27.656 1.00 43.16 277 ALA A N 1
ATOM 2100 C CA . ALA A 1 277 ? 33.342 44.231 -28.394 1.00 43.16 277 ALA A CA 1
ATOM 2101 C C . ALA A 1 277 ? 34.658 43.766 -29.051 1.00 43.16 277 ALA A C 1
ATOM 2103 O O . ALA A 1 277 ? 35.103 44.382 -30.015 1.00 43.16 277 ALA A O 1
ATOM 2104 N N . LEU A 1 278 ? 35.263 42.677 -28.561 1.00 45.25 278 LEU A N 1
ATOM 2105 C CA . LEU A 1 278 ? 36.547 42.155 -29.051 1.00 45.25 278 LEU A CA 1
ATOM 2106 C C . LEU A 1 278 ? 36.420 41.005 -30.072 1.00 45.25 278 LEU A C 1
ATOM 2108 O O . LEU A 1 278 ? 37.437 40.529 -30.563 1.00 45.25 278 LEU A O 1
ATOM 2112 N N . ALA A 1 279 ? 35.197 40.568 -30.403 1.00 42.62 279 ALA A N 1
ATOM 2113 C CA . ALA A 1 279 ? 34.889 39.562 -31.434 1.00 42.62 279 ALA A CA 1
ATOM 2114 C C . ALA A 1 279 ? 35.742 38.270 -31.395 1.00 42.62 279 ALA A C 1
ATOM 2116 O O . ALA A 1 279 ? 36.032 37.682 -32.435 1.00 42.62 279 ALA A O 1
ATOM 2117 N N . ILE A 1 280 ? 36.124 37.798 -30.203 1.00 44.16 280 ILE A N 1
ATOM 2118 C CA . ILE A 1 280 ? 36.900 36.560 -30.034 1.00 44.16 280 ILE A CA 1
ATOM 2119 C C . ILE A 1 280 ? 35.937 35.356 -29.962 1.00 44.16 280 ILE A C 1
ATOM 2121 O O . ILE A 1 280 ? 35.096 35.314 -29.058 1.00 44.16 280 ILE A O 1
ATOM 2125 N N . PRO A 1 281 ? 36.029 34.356 -30.861 1.00 41.59 281 PRO A N 1
ATOM 2126 C CA . PRO A 1 281 ? 35.220 33.140 -30.782 1.00 41.59 281 PRO A CA 1
ATOM 2127 C C . PRO A 1 281 ? 35.671 32.234 -29.625 1.00 41.59 281 PRO A C 1
ATOM 2129 O O . PRO A 1 281 ? 36.861 32.080 -29.362 1.00 41.59 281 PRO A O 1
ATOM 2132 N N . ALA A 1 282 ? 34.723 31.563 -28.965 1.00 44.41 282 ALA A N 1
ATOM 2133 C CA . ALA A 1 282 ? 34.921 30.778 -27.736 1.00 44.41 282 ALA A CA 1
ATOM 2134 C C . ALA A 1 282 ? 35.759 29.475 -27.872 1.00 44.41 282 ALA A C 1
ATOM 2136 O O . ALA A 1 282 ? 35.683 28.606 -27.006 1.00 44.41 282 ALA A O 1
ATOM 2137 N N . GLY A 1 283 ? 36.542 29.314 -28.945 1.00 44.00 283 GLY A N 1
ATOM 2138 C CA . GLY A 1 283 ? 37.262 28.079 -29.282 1.00 44.00 283 GLY A CA 1
ATOM 2139 C C . GLY A 1 283 ? 38.762 28.035 -28.955 1.00 44.00 283 GLY A C 1
ATOM 2140 O O . GLY A 1 283 ? 39.321 26.945 -28.936 1.00 44.00 283 GLY A O 1
ATOM 2141 N N . GLU A 1 284 ? 39.432 29.156 -28.666 1.00 41.53 284 GLU A N 1
ATOM 2142 C CA . GLU A 1 284 ? 40.913 29.207 -28.594 1.00 41.53 284 GLU A CA 1
ATOM 2143 C C . GLU A 1 284 ? 41.521 29.408 -27.190 1.00 41.53 284 GLU A C 1
ATOM 2145 O O . GLU A 1 284 ? 42.725 29.594 -27.041 1.00 41.53 284 GLU A O 1
ATOM 2150 N N . ALA A 1 285 ? 40.742 29.282 -26.113 1.00 37.22 285 ALA A N 1
ATOM 2151 C CA . ALA A 1 285 ? 41.255 29.439 -24.741 1.00 37.22 285 ALA A CA 1
ATOM 2152 C C . ALA A 1 285 ? 41.959 28.186 -24.161 1.00 37.22 285 ALA A C 1
ATOM 2154 O O . ALA A 1 285 ? 42.230 28.126 -22.961 1.00 37.22 285 ALA A O 1
ATOM 2155 N N . MET A 1 286 ? 42.256 27.169 -24.981 1.00 37.53 286 MET A N 1
ATOM 2156 C CA . MET A 1 286 ? 42.783 25.869 -24.533 1.00 37.53 286 MET A CA 1
ATOM 2157 C C . MET A 1 286 ? 44.241 25.603 -24.957 1.00 37.53 286 MET A C 1
ATOM 2159 O O . MET A 1 286 ? 44.608 24.462 -25.211 1.00 37.53 286 MET A O 1
ATOM 2163 N N . ALA A 1 287 ? 45.092 26.635 -25.018 1.00 36.25 287 ALA A N 1
ATOM 2164 C CA . ALA A 1 287 ? 46.518 26.483 -25.359 1.00 36.25 287 ALA A CA 1
ATOM 2165 C C . ALA A 1 287 ? 47.507 27.166 -24.386 1.00 36.25 287 ALA A C 1
ATOM 2167 O O . ALA A 1 287 ? 48.683 27.306 -24.702 1.00 36.25 287 ALA A O 1
ATOM 2168 N N . LEU A 1 288 ? 47.083 27.545 -23.172 1.00 34.78 288 LEU A N 1
ATOM 2169 C CA . LEU A 1 288 ? 47.960 28.161 -22.156 1.00 34.78 288 LEU A CA 1
ATOM 2170 C C . LEU A 1 288 ? 47.939 27.405 -20.818 1.00 34.78 288 LEU A C 1
ATOM 2172 O O . LEU A 1 288 ? 47.706 27.984 -19.760 1.00 34.78 288 LEU A O 1
ATOM 2176 N N . ARG A 1 289 ? 48.175 26.086 -20.844 1.00 31.81 289 ARG A N 1
ATOM 2177 C CA . ARG A 1 289 ? 48.299 25.274 -19.612 1.00 31.81 289 ARG A CA 1
ATOM 2178 C C . ARG A 1 289 ? 49.669 24.635 -19.379 1.00 31.81 289 ARG A C 1
ATOM 2180 O O . ARG A 1 289 ? 49.862 23.999 -18.351 1.00 31.81 289 ARG A O 1
ATOM 2187 N N . HIS A 1 290 ? 50.633 24.839 -20.274 1.00 32.00 290 HIS A N 1
ATOM 2188 C CA . HIS A 1 290 ? 51.954 24.207 -20.205 1.00 32.00 290 HIS A CA 1
ATOM 2189 C C . HIS A 1 290 ? 53.082 25.242 -20.047 1.00 32.00 290 HIS A C 1
ATOM 2191 O O . HIS A 1 290 ? 53.946 25.332 -20.906 1.00 32.00 290 HIS A O 1
ATOM 2197 N N . SER A 1 291 ? 53.075 26.066 -18.985 1.00 32.66 291 SER A N 1
ATOM 2198 C CA . SER A 1 291 ? 54.258 26.882 -18.598 1.00 32.66 291 SER A CA 1
ATOM 2199 C C . SER A 1 291 ? 54.262 27.467 -17.169 1.00 32.66 291 SER A C 1
ATOM 2201 O O . SER A 1 291 ? 55.125 28.275 -16.858 1.00 32.66 291 SER A O 1
ATOM 2203 N N . ALA A 1 292 ? 53.366 27.073 -16.256 1.00 30.39 292 ALA A N 1
ATOM 2204 C CA . ALA A 1 292 ? 53.292 27.690 -14.917 1.00 30.39 292 ALA A CA 1
ATOM 2205 C C . ALA A 1 292 ? 53.473 26.686 -13.762 1.00 30.39 292 ALA A C 1
ATOM 2207 O O . ALA A 1 292 ? 52.774 26.743 -12.755 1.00 30.39 292 ALA A O 1
ATOM 2208 N N . LEU A 1 293 ? 54.409 25.747 -13.918 1.00 31.83 293 LEU A N 1
ATOM 2209 C CA . LEU A 1 293 ? 54.820 24.794 -12.877 1.00 31.83 293 LEU A CA 1
ATOM 2210 C C . LEU A 1 293 ? 56.324 24.918 -12.592 1.00 31.83 293 LEU A C 1
ATOM 2212 O O . LEU A 1 293 ? 57.014 23.929 -12.425 1.00 31.83 293 LEU A O 1
ATOM 2216 N N . HIS A 1 294 ? 56.847 26.144 -12.558 1.00 32.25 294 HIS A N 1
ATOM 2217 C CA . HIS A 1 294 ? 58.167 26.457 -12.007 1.00 32.25 294 HIS A CA 1
ATOM 2218 C C . HIS A 1 294 ? 58.198 27.931 -11.603 1.00 32.25 294 HIS A C 1
ATOM 2220 O O . HIS A 1 294 ? 58.518 28.787 -12.414 1.00 32.25 294 HIS A O 1
ATOM 2226 N N . THR A 1 295 ? 57.777 28.222 -10.374 1.00 29.12 295 THR A N 1
ATOM 2227 C CA . THR A 1 295 ? 58.228 29.318 -9.489 1.00 29.12 295 THR A CA 1
ATOM 2228 C C . THR A 1 295 ? 57.157 29.490 -8.413 1.00 29.12 295 THR A C 1
ATOM 2230 O O . THR A 1 295 ? 56.057 29.972 -8.661 1.00 29.12 295 THR A O 1
ATOM 2233 N N . GLY A 1 296 ? 57.437 28.992 -7.209 1.00 36.59 296 GLY A N 1
ATOM 2234 C CA . GLY A 1 296 ? 56.527 29.135 -6.080 1.00 36.59 296 GLY A CA 1
ATOM 2235 C C . GLY A 1 296 ? 56.499 30.578 -5.586 1.00 36.59 296 GLY A C 1
ATOM 2236 O O . GLY A 1 296 ? 57.496 31.046 -5.051 1.00 36.59 296 GLY A O 1
ATOM 2237 N N . VAL A 1 297 ? 55.350 31.245 -5.722 1.00 25.61 297 VAL A N 1
ATOM 2238 C CA . VAL A 1 297 ? 54.934 32.392 -4.902 1.00 25.61 297 VAL A CA 1
ATOM 2239 C C . VAL A 1 297 ? 53.420 32.291 -4.701 1.00 25.61 297 VAL A C 1
ATOM 2241 O O . VAL A 1 297 ? 52.660 32.140 -5.656 1.00 25.61 297 VAL A O 1
ATOM 2244 N N . ALA A 1 298 ? 52.984 32.327 -3.443 1.00 31.31 298 ALA A N 1
ATOM 2245 C CA . ALA A 1 298 ? 51.584 32.272 -3.051 1.00 31.31 298 ALA A CA 1
ATOM 2246 C C . ALA A 1 298 ? 50.877 33.609 -3.335 1.00 31.31 298 ALA A C 1
ATOM 2248 O O . ALA A 1 298 ? 51.293 34.648 -2.827 1.00 31.31 298 ALA A O 1
ATOM 2249 N N . ALA A 1 299 ? 49.777 33.569 -4.088 1.00 26.58 299 ALA A N 1
ATOM 2250 C CA . ALA A 1 299 ? 48.783 34.636 -4.138 1.00 26.58 299 ALA A CA 1
ATOM 2251 C C . ALA A 1 299 ? 47.378 34.017 -4.199 1.00 26.58 299 ALA A C 1
ATOM 2253 O O . ALA A 1 299 ? 47.075 33.150 -5.016 1.00 26.58 299 ALA A O 1
ATOM 2254 N N . THR A 1 300 ? 46.547 34.454 -3.264 1.00 32.12 300 THR A N 1
ATOM 2255 C CA . THR A 1 300 ? 45.147 34.110 -3.034 1.00 32.12 300 THR A CA 1
ATOM 2256 C C . THR A 1 300 ? 44.286 34.376 -4.271 1.00 32.12 300 THR A C 1
ATOM 2258 O O . THR A 1 300 ? 44.015 35.525 -4.607 1.00 32.12 300 THR A O 1
ATOM 2261 N N . VAL A 1 301 ? 43.788 33.317 -4.917 1.00 28.31 301 VAL A N 1
ATOM 2262 C CA . VAL A 1 301 ? 42.688 33.405 -5.889 1.00 28.31 301 VAL A CA 1
ATOM 2263 C C . VAL A 1 301 ? 41.619 32.389 -5.512 1.00 28.31 301 VAL A C 1
ATOM 2265 O O . VAL A 1 301 ? 41.869 31.190 -5.397 1.00 28.31 301 VAL A O 1
ATOM 2268 N N . ALA A 1 302 ? 40.425 32.920 -5.262 1.00 26.03 302 ALA A N 1
ATOM 2269 C CA . ALA A 1 302 ? 39.242 32.200 -4.838 1.00 26.03 302 ALA A CA 1
ATOM 2270 C C . ALA A 1 302 ? 38.790 31.155 -5.882 1.00 26.03 302 ALA A C 1
ATOM 2272 O O . ALA A 1 302 ? 38.804 31.427 -7.086 1.00 26.03 302 ALA A O 1
ATOM 2273 N N . PRO A 1 303 ? 38.330 29.971 -5.443 1.00 28.45 303 PRO A N 1
ATOM 2274 C CA . PRO A 1 303 ? 37.803 28.947 -6.324 1.00 28.45 303 PRO A CA 1
ATOM 2275 C C . PRO A 1 303 ? 36.327 29.233 -6.616 1.00 28.45 303 PRO A C 1
ATOM 2277 O O . PRO A 1 303 ? 35.527 29.303 -5.686 1.00 28.45 303 PRO A O 1
ATOM 2280 N N . ARG A 1 304 ? 35.970 29.362 -7.901 1.00 26.73 304 ARG A N 1
ATOM 2281 C CA . ARG A 1 304 ? 34.709 28.903 -8.537 1.00 26.73 304 ARG A CA 1
ATOM 2282 C C . ARG A 1 304 ? 34.476 29.642 -9.855 1.00 26.73 304 ARG A C 1
ATOM 2284 O O . ARG A 1 304 ? 33.627 30.514 -9.971 1.00 26.73 304 ARG A O 1
ATOM 2291 N N . ALA A 1 305 ? 35.213 29.216 -10.870 1.00 29.92 305 ALA A N 1
ATOM 2292 C CA . ALA A 1 305 ? 34.918 29.510 -12.267 1.00 29.92 305 ALA A CA 1
ATOM 2293 C C . ALA A 1 305 ? 35.018 28.225 -13.103 1.00 29.92 305 ALA A C 1
ATOM 2295 O O . ALA A 1 305 ? 35.678 28.209 -14.127 1.00 29.92 305 ALA A O 1
ATOM 2296 N N . VAL A 1 306 ? 34.412 27.124 -12.640 1.00 29.34 306 VAL A N 1
ATOM 2297 C CA . VAL A 1 306 ? 34.158 25.911 -13.445 1.00 29.34 306 VAL A CA 1
ATOM 2298 C C . VAL A 1 306 ? 32.936 25.188 -12.859 1.00 29.34 306 VAL A C 1
ATOM 2300 O O . VAL A 1 306 ? 33.064 24.229 -12.106 1.00 29.34 306 VAL A O 1
ATOM 2303 N N . ALA A 1 307 ? 31.732 25.689 -13.128 1.00 26.98 307 ALA A N 1
ATOM 2304 C CA . ALA A 1 307 ? 30.480 24.973 -12.847 1.00 26.98 307 ALA A CA 1
ATOM 2305 C C . ALA A 1 307 ? 29.365 25.467 -13.779 1.00 26.98 307 ALA A C 1
ATOM 2307 O O . ALA A 1 307 ? 28.302 25.890 -13.342 1.00 26.98 307 ALA A O 1
ATOM 2308 N N . ALA A 1 308 ? 29.639 25.466 -15.081 1.00 29.05 308 ALA A N 1
ATOM 2309 C CA . ALA A 1 308 ? 28.643 25.731 -16.112 1.00 29.05 308 ALA A CA 1
ATOM 2310 C C . ALA A 1 308 ? 29.023 24.972 -17.388 1.00 29.05 308 ALA A C 1
ATOM 2312 O O . ALA A 1 308 ? 29.364 25.594 -18.381 1.00 29.05 308 ALA A O 1
ATOM 2313 N N . ALA A 1 309 ? 29.060 23.634 -17.319 1.00 27.92 309 ALA A N 1
ATOM 2314 C CA . ALA A 1 309 ? 29.033 22.734 -18.483 1.00 27.92 309 ALA A CA 1
ATOM 2315 C C . ALA A 1 309 ? 29.131 21.257 -18.057 1.00 27.92 309 ALA A C 1
ATOM 2317 O O . ALA A 1 309 ? 30.070 20.593 -18.451 1.00 27.92 309 ALA A O 1
ATOM 2318 N N . TRP A 1 310 ? 28.211 20.719 -17.250 1.00 23.16 310 TRP A N 1
ATOM 2319 C CA . TRP A 1 310 ? 28.086 19.257 -17.084 1.00 23.16 310 TRP A CA 1
ATOM 2320 C C . TRP A 1 310 ? 26.635 18.908 -16.735 1.00 23.16 310 TRP A C 1
ATOM 2322 O O . TRP A 1 310 ? 26.248 18.873 -15.572 1.00 23.16 310 TRP A O 1
ATOM 2332 N N . HIS A 1 311 ? 25.810 18.710 -17.765 1.00 27.03 311 HIS A N 1
ATOM 2333 C CA . HIS A 1 311 ? 24.440 18.203 -17.647 1.00 27.03 311 HIS A CA 1
ATOM 2334 C C . HIS A 1 311 ? 24.199 17.117 -18.706 1.00 27.03 311 HIS A C 1
ATOM 2336 O O . HIS A 1 311 ? 23.313 17.219 -19.540 1.00 27.03 311 HIS A O 1
ATOM 2342 N N . LEU A 1 312 ? 25.033 16.081 -18.695 1.00 25.42 312 LEU A N 1
ATOM 2343 C CA . LEU A 1 312 ? 24.736 14.747 -19.215 1.00 25.42 312 LEU A CA 1
ATOM 2344 C C . LEU A 1 312 ? 25.838 13.817 -18.686 1.00 25.42 312 LEU A C 1
ATOM 2346 O O . LEU A 1 312 ? 26.979 14.247 -18.567 1.00 25.42 312 LEU A O 1
ATOM 2350 N N . GLU A 1 313 ? 25.478 12.568 -18.394 1.00 23.61 313 GLU A N 1
ATOM 2351 C CA . GLU A 1 313 ? 26.373 11.462 -18.007 1.00 23.61 313 GLU A CA 1
ATOM 2352 C C . GLU A 1 313 ? 26.613 11.270 -16.493 1.00 23.61 313 GLU A C 1
ATOM 2354 O O . GLU A 1 313 ? 27.645 11.612 -15.923 1.00 23.61 313 GLU A O 1
ATOM 2359 N N . MET A 1 314 ? 25.644 10.627 -15.826 1.00 24.52 314 MET A N 1
ATOM 2360 C CA . MET A 1 314 ? 25.903 9.945 -14.555 1.00 24.52 314 MET A CA 1
ATOM 2361 C C . MET A 1 314 ? 26.646 8.629 -14.825 1.00 24.52 314 MET A C 1
ATOM 2363 O O . MET A 1 314 ? 26.027 7.605 -15.115 1.00 24.52 314 MET A O 1
ATOM 2367 N N . ARG A 1 315 ? 27.974 8.640 -14.674 1.00 25.39 315 ARG A N 1
ATOM 2368 C CA . ARG A 1 315 ? 28.717 7.446 -14.255 1.00 25.39 315 ARG A CA 1
ATOM 2369 C C . ARG A 1 315 ? 28.825 7.441 -12.738 1.00 25.39 315 ARG A C 1
ATOM 2371 O O . ARG A 1 315 ? 29.212 8.426 -12.121 1.00 25.39 315 ARG A O 1
ATOM 2378 N N . GLN A 1 316 ? 28.480 6.296 -12.164 1.00 29.30 316 GLN A N 1
ATOM 2379 C CA . GLN A 1 316 ? 28.812 5.929 -10.798 1.00 29.30 316 GLN A CA 1
ATOM 2380 C C . GLN A 1 316 ? 30.335 5.947 -10.624 1.00 29.30 316 GLN A C 1
ATOM 2382 O O . GLN A 1 316 ? 31.043 5.230 -11.329 1.00 29.30 316 GLN A O 1
ATOM 2387 N N . THR A 1 317 ? 30.822 6.699 -9.644 1.00 22.70 317 THR A N 1
ATOM 2388 C CA . THR A 1 317 ? 32.103 6.419 -8.993 1.00 22.70 317 THR A CA 1
ATOM 2389 C C . THR A 1 317 ? 31.892 6.468 -7.491 1.00 22.70 317 THR A C 1
ATOM 2391 O O . THR A 1 317 ? 31.660 7.517 -6.898 1.00 22.70 317 THR A O 1
ATOM 2394 N N . THR A 1 318 ? 31.918 5.272 -6.920 1.00 26.52 318 THR A N 1
ATOM 2395 C CA . THR A 1 318 ? 32.146 4.944 -5.518 1.00 26.52 318 THR A CA 1
ATOM 2396 C C . THR A 1 318 ? 33.446 5.557 -5.005 1.00 26.52 318 THR A C 1
ATOM 2398 O O . THR A 1 318 ? 34.487 5.355 -5.627 1.00 26.52 318 THR A O 1
ATOM 2401 N N . THR A 1 319 ? 33.404 6.167 -3.824 1.00 24.22 319 THR A N 1
ATOM 2402 C CA . THR A 1 319 ? 34.563 6.298 -2.931 1.00 24.22 319 THR A CA 1
ATOM 2403 C C . THR A 1 319 ? 34.121 6.030 -1.493 1.00 24.22 319 THR A C 1
ATOM 2405 O O . THR A 1 319 ? 33.363 6.792 -0.901 1.00 24.22 319 THR A O 1
ATOM 2408 N N . THR A 1 320 ? 34.520 4.843 -1.031 1.00 24.17 320 THR A N 1
ATOM 2409 C CA . THR A 1 320 ? 35.077 4.501 0.290 1.00 24.17 320 THR A CA 1
ATOM 2410 C C . THR A 1 320 ? 34.682 5.354 1.498 1.00 24.17 320 THR A C 1
ATOM 2412 O O . THR A 1 320 ? 35.000 6.537 1.592 1.00 24.17 320 THR A O 1
ATOM 2415 N N . ALA A 1 321 ? 34.068 4.666 2.460 1.00 26.56 321 ALA A N 1
ATOM 2416 C CA . ALA A 1 321 ? 33.935 5.081 3.845 1.00 26.56 321 ALA A CA 1
ATOM 2417 C C . ALA A 1 321 ? 35.307 5.280 4.502 1.00 26.56 321 ALA A C 1
ATOM 2419 O O . ALA A 1 321 ? 36.190 4.455 4.301 1.00 26.56 321 ALA A O 1
ATOM 2420 N N . ASP A 1 322 ? 35.433 6.343 5.293 1.00 24.39 322 ASP A N 1
ATOM 2421 C CA . ASP A 1 322 ? 36.088 6.345 6.602 1.00 24.39 322 ASP A CA 1
ATOM 2422 C C . ASP A 1 322 ? 35.716 7.647 7.335 1.00 24.39 322 ASP A C 1
ATOM 2424 O O . ASP A 1 322 ? 35.556 8.700 6.716 1.00 24.39 322 ASP A O 1
ATOM 2428 N N . ASN A 1 323 ? 35.578 7.538 8.658 1.00 23.84 323 ASN A N 1
ATOM 2429 C CA . ASN A 1 323 ? 35.229 8.560 9.660 1.00 23.84 323 ASN A CA 1
ATOM 2430 C C . ASN A 1 323 ? 33.735 8.727 9.979 1.00 23.84 323 ASN A C 1
ATOM 2432 O O . ASN A 1 323 ? 33.040 9.650 9.559 1.00 23.84 323 ASN A O 1
ATOM 2436 N N . VAL A 1 324 ? 33.289 7.816 10.846 1.00 26.31 324 VAL A N 1
ATOM 2437 C CA . VAL A 1 324 ? 32.239 8.054 11.836 1.00 26.31 324 VAL A CA 1
ATOM 2438 C C . VAL A 1 324 ? 32.747 9.116 12.815 1.00 26.31 324 VAL A C 1
ATOM 2440 O O . VAL A 1 324 ? 33.611 8.833 13.639 1.00 26.31 324 VAL A O 1
ATOM 2443 N N . GLU A 1 325 ? 32.184 10.319 12.751 1.00 22.34 325 GLU A N 1
ATOM 2444 C CA . GLU A 1 325 ? 32.153 11.237 13.888 1.00 22.34 325 GLU A CA 1
ATOM 2445 C C . GLU A 1 325 ? 30.687 11.496 14.242 1.00 22.34 325 GLU A C 1
ATOM 2447 O O . GLU A 1 325 ? 29.933 12.179 13.547 1.00 22.34 325 GLU A O 1
ATOM 2452 N N . THR A 1 326 ? 30.259 10.852 15.322 1.00 25.83 326 THR A N 1
ATOM 2453 C CA . THR A 1 326 ? 28.979 11.065 15.986 1.00 25.83 326 THR A CA 1
ATOM 2454 C C . THR A 1 326 ? 28.952 12.458 16.607 1.00 25.83 326 THR A C 1
ATOM 2456 O O . THR A 1 326 ? 29.538 12.679 17.663 1.00 25.83 326 THR A O 1
ATOM 2459 N N . GLY A 1 327 ? 28.237 13.384 15.973 1.00 20.83 327 GLY A N 1
ATOM 2460 C CA . GLY A 1 327 ? 27.878 14.679 16.544 1.00 20.83 327 GLY A CA 1
ATOM 2461 C C . GLY A 1 327 ? 26.370 14.778 16.753 1.00 20.83 327 GLY A C 1
ATOM 2462 O O . GLY A 1 327 ? 25.655 15.266 15.882 1.00 20.83 327 GLY A O 1
ATOM 2463 N N . TYR A 1 328 ? 25.873 14.337 17.911 1.00 21.86 328 TYR A N 1
ATOM 2464 C CA . TYR A 1 328 ? 24.571 14.791 18.399 1.00 21.86 328 TYR A CA 1
ATOM 2465 C C . TYR A 1 328 ? 24.703 16.267 18.786 1.00 21.86 328 TYR A C 1
ATOM 2467 O O . TYR A 1 328 ? 25.434 16.595 19.718 1.00 21.86 328 TYR A O 1
ATOM 2475 N N . SER A 1 329 ? 23.968 17.157 18.117 1.00 21.42 329 SER A N 1
ATOM 2476 C CA . SER A 1 329 ? 23.644 18.465 18.683 1.00 21.42 329 SER A CA 1
ATOM 2477 C C . SER A 1 329 ? 22.128 18.618 18.769 1.00 21.42 329 SER A C 1
ATOM 2479 O O . SER A 1 329 ? 21.392 18.708 17.789 1.00 21.42 329 SER A O 1
ATOM 2481 N N . THR A 1 330 ? 21.639 18.600 20.003 1.00 25.67 330 THR A N 1
ATOM 2482 C CA . THR A 1 330 ? 20.345 19.161 20.366 1.00 25.67 330 THR A CA 1
ATOM 2483 C C . THR A 1 330 ? 20.384 20.659 20.086 1.00 25.67 330 THR A C 1
ATOM 2485 O O . THR A 1 330 ? 21.053 21.400 20.803 1.00 25.67 330 THR A O 1
ATOM 2488 N N . ALA A 1 331 ? 19.651 21.114 19.073 1.00 23.67 331 ALA A N 1
ATOM 2489 C CA . ALA A 1 331 ? 19.362 22.527 18.875 1.00 23.67 331 ALA A CA 1
ATOM 2490 C C . ALA A 1 331 ? 17.844 22.724 18.843 1.00 23.67 331 ALA A C 1
ATOM 2492 O O . ALA A 1 331 ? 17.168 22.485 17.842 1.00 23.67 331 ALA A O 1
ATOM 2493 N N . GLN A 1 332 ? 17.314 23.162 19.985 1.00 27.84 332 GLN A N 1
ATOM 2494 C CA . GLN A 1 332 ? 16.065 23.905 20.046 1.00 27.84 332 GLN A CA 1
ATOM 2495 C C . GLN A 1 332 ? 16.198 25.122 19.123 1.00 27.84 332 GLN A C 1
ATOM 2497 O O . GLN A 1 332 ? 16.968 26.026 19.428 1.00 27.84 332 GLN A O 1
ATOM 2502 N N . ASN A 1 333 ? 15.514 25.112 17.979 1.00 25.02 333 ASN A N 1
ATOM 2503 C CA . ASN A 1 333 ? 14.823 26.256 17.369 1.00 25.02 333 ASN A CA 1
ATOM 2504 C C . ASN A 1 333 ? 14.369 25.891 15.950 1.00 25.02 333 ASN A C 1
ATOM 2506 O O . ASN A 1 333 ? 15.121 25.314 15.170 1.00 25.02 333 ASN A O 1
ATOM 2510 N N . GLY A 1 334 ? 13.109 26.203 15.641 1.00 32.19 334 GLY A N 1
ATOM 2511 C CA . GLY A 1 334 ? 12.411 25.794 14.423 1.00 32.19 334 GLY A CA 1
ATOM 2512 C C . GLY A 1 334 ? 13.097 26.192 13.119 1.00 32.19 334 GLY A C 1
ATOM 2513 O O . GLY A 1 334 ? 12.879 27.289 12.618 1.00 32.19 334 GLY A O 1
ATOM 2514 N N . ASN A 1 335 ? 13.816 25.244 12.518 1.00 24.11 335 ASN A N 1
ATOM 2515 C CA . ASN A 1 335 ? 14.261 25.304 11.132 1.00 24.11 335 ASN A CA 1
ATOM 2516 C C . ASN A 1 335 ? 13.670 24.138 10.331 1.00 24.11 335 ASN A C 1
ATOM 2518 O O . ASN A 1 335 ? 13.709 22.978 10.739 1.00 24.11 335 ASN A O 1
ATOM 2522 N N . CYS A 1 336 ? 13.089 24.486 9.184 1.00 25.19 336 CYS A N 1
ATOM 2523 C CA . CYS A 1 336 ? 12.471 23.577 8.227 1.00 25.19 336 CYS A CA 1
ATOM 2524 C C . CYS A 1 336 ? 13.543 22.693 7.569 1.00 25.19 336 CYS A C 1
ATOM 2526 O O . CYS A 1 336 ? 14.439 23.207 6.901 1.00 25.19 336 CYS A O 1
ATOM 2528 N N . VAL A 1 337 ? 13.436 21.372 7.717 1.00 24.92 337 VAL A N 1
ATOM 2529 C CA . VAL A 1 337 ? 14.275 20.408 6.991 1.00 24.92 337 VAL A CA 1
ATOM 2530 C C . VAL A 1 337 ? 13.484 19.894 5.790 1.00 24.92 337 VAL A C 1
ATOM 2532 O O . VAL A 1 337 ? 12.509 19.161 5.940 1.00 24.92 337 VAL A O 1
ATOM 2535 N N . ILE A 1 338 ? 13.897 20.282 4.581 1.00 24.23 338 ILE A N 1
ATOM 2536 C CA . ILE A 1 338 ? 13.395 19.688 3.337 1.00 24.23 338 ILE A CA 1
ATOM 2537 C C . ILE A 1 338 ? 14.058 18.319 3.193 1.00 24.23 338 ILE A C 1
ATOM 2539 O O . ILE A 1 338 ? 15.225 18.220 2.815 1.00 24.23 338 ILE A O 1
ATOM 2543 N N . ASN A 1 339 ? 13.316 17.254 3.488 1.00 23.20 339 ASN A N 1
ATOM 2544 C CA . ASN A 1 339 ? 13.783 15.895 3.257 1.00 23.20 339 ASN A CA 1
ATOM 2545 C C . ASN A 1 339 ? 13.687 15.571 1.754 1.00 23.20 339 ASN A C 1
ATOM 2547 O O . ASN A 1 339 ? 12.626 15.212 1.240 1.00 23.20 339 ASN A O 1
ATOM 2551 N N . ARG A 1 340 ? 14.795 15.736 1.020 1.00 26.31 340 ARG A N 1
ATOM 2552 C CA . ARG A 1 340 ? 14.946 15.181 -0.333 1.00 26.31 340 ARG A CA 1
ATOM 2553 C C . ARG A 1 340 ? 15.212 13.685 -0.215 1.00 26.31 340 ARG A C 1
ATOM 2555 O O . ARG A 1 340 ? 16.356 13.248 -0.225 1.00 26.31 340 ARG A O 1
ATOM 2562 N N . SER A 1 341 ? 14.147 12.903 -0.122 1.00 23.61 341 SER A N 1
ATOM 2563 C CA . SER A 1 341 ? 14.180 11.461 -0.374 1.00 23.61 341 SER A CA 1
ATOM 2564 C C . SER A 1 341 ? 12.795 10.997 -0.805 1.00 23.61 341 SER A C 1
ATOM 2566 O O . SER A 1 341 ? 12.024 10.450 -0.025 1.00 23.61 341 SER A O 1
ATOM 2568 N N . ILE A 1 342 ? 12.468 11.241 -2.074 1.00 23.44 342 ILE A N 1
ATOM 2569 C CA . ILE A 1 342 ? 11.408 10.516 -2.770 1.00 23.44 342 ILE A CA 1
ATOM 2570 C C . ILE A 1 342 ? 11.996 10.040 -4.096 1.00 23.44 342 ILE A C 1
ATOM 2572 O O . ILE A 1 342 ? 12.014 10.765 -5.088 1.00 23.44 342 ILE A O 1
ATOM 2576 N N . CYS A 1 343 ? 12.491 8.804 -4.106 1.00 21.25 343 CYS A N 1
ATOM 2577 C CA . CYS A 1 343 ? 12.667 8.056 -5.342 1.00 21.25 343 CYS A CA 1
ATOM 2578 C C . CYS A 1 343 ? 11.277 7.615 -5.823 1.00 21.25 343 CYS A C 1
ATOM 2580 O O . CYS A 1 343 ? 10.762 6.589 -5.385 1.00 21.25 343 CYS A O 1
ATOM 2582 N N . PHE A 1 344 ? 10.653 8.389 -6.714 1.00 24.48 344 PHE A N 1
ATOM 2583 C CA . PHE A 1 344 ? 9.556 7.883 -7.539 1.00 24.48 344 PHE A CA 1
ATOM 2584 C C . PHE A 1 344 ? 10.157 7.175 -8.755 1.00 24.48 344 PHE A C 1
ATOM 2586 O O . PHE A 1 344 ? 10.591 7.811 -9.710 1.00 24.48 344 PHE A O 1
ATOM 2593 N N . GLY A 1 345 ? 10.168 5.843 -8.714 1.00 23.56 345 GLY A N 1
ATOM 2594 C CA . GLY A 1 345 ? 10.281 5.018 -9.912 1.00 23.56 345 GLY A CA 1
ATOM 2595 C C . GLY A 1 345 ? 8.937 5.004 -10.637 1.00 23.56 345 GLY A C 1
ATOM 2596 O O . GLY A 1 345 ? 8.065 4.203 -10.309 1.00 23.56 345 GLY A O 1
ATOM 2597 N N . LEU A 1 346 ? 8.758 5.918 -11.589 1.00 24.02 346 LEU A N 1
ATOM 2598 C CA . LEU A 1 346 ? 7.739 5.830 -12.634 1.00 24.02 346 LEU A CA 1
ATOM 2599 C C . LEU A 1 346 ? 8.463 5.498 -13.938 1.00 24.02 346 LEU A C 1
ATOM 2601 O O . LEU A 1 346 ? 8.833 6.385 -14.701 1.00 24.02 346 LEU A O 1
ATOM 2605 N N . GLU A 1 347 ? 8.674 4.210 -14.190 1.00 23.41 347 GLU A N 1
ATOM 2606 C CA . GLU A 1 347 ? 9.028 3.725 -15.520 1.00 23.41 347 GLU A CA 1
ATOM 2607 C C . GLU A 1 347 ? 7.752 3.160 -16.150 1.00 23.41 347 GLU A C 1
ATOM 2609 O O . GLU A 1 347 ? 7.413 1.985 -16.024 1.00 23.41 347 GLU A O 1
ATOM 2614 N N . MET A 1 348 ? 6.966 4.051 -16.759 1.00 24.44 348 MET A N 1
ATOM 2615 C CA . MET A 1 348 ? 5.917 3.648 -17.689 1.00 24.44 348 MET A CA 1
ATOM 2616 C C . MET A 1 348 ? 6.511 3.550 -19.094 1.00 24.44 348 MET A C 1
ATOM 2618 O O . MET A 1 348 ? 7.108 4.501 -19.597 1.00 24.44 348 MET A O 1
ATOM 2622 N N . SER A 1 349 ? 6.231 2.418 -19.740 1.00 23.62 349 SER A N 1
ATOM 2623 C CA . SER A 1 349 ? 6.378 2.117 -21.171 1.00 23.62 349 SER A CA 1
ATOM 2624 C C . SER A 1 349 ? 7.791 1.827 -21.701 1.00 23.62 349 SER A C 1
ATOM 2626 O O . SER A 1 349 ? 8.539 2.723 -22.078 1.00 23.62 349 SER A O 1
ATOM 2628 N N . LYS A 1 350 ? 8.092 0.529 -21.838 1.00 25.34 350 LYS A N 1
ATOM 2629 C CA . LYS A 1 350 ? 8.420 -0.126 -23.121 1.00 25.34 350 LYS A CA 1
ATOM 2630 C C . LYS A 1 350 ? 8.470 -1.646 -22.920 1.00 25.34 350 LYS A C 1
ATOM 2632 O O . LYS A 1 350 ? 9.512 -2.215 -22.644 1.00 25.34 350 LYS A O 1
ATOM 2637 N N . PHE A 1 351 ? 7.322 -2.293 -23.081 1.00 26.02 351 PHE A N 1
ATOM 2638 C CA . PHE A 1 351 ? 7.263 -3.681 -23.536 1.00 26.02 351 PHE A CA 1
ATOM 2639 C C . PHE A 1 351 ? 6.187 -3.733 -24.611 1.00 26.02 351 PHE A C 1
ATOM 2641 O O . PHE A 1 351 ? 5.008 -3.912 -24.327 1.00 26.02 351 PHE A O 1
ATOM 2648 N N . ASN A 1 352 ? 6.611 -3.437 -25.835 1.00 25.19 352 ASN A N 1
ATOM 2649 C CA . ASN A 1 352 ? 5.907 -3.845 -27.036 1.00 25.19 352 ASN A CA 1
ATOM 2650 C C . ASN A 1 352 ? 6.951 -4.012 -28.143 1.00 25.19 352 ASN A C 1
ATOM 2652 O O . ASN A 1 352 ? 7.349 -3.021 -28.752 1.00 25.19 352 ASN A O 1
ATOM 2656 N N . THR A 1 353 ? 7.462 -5.239 -28.244 1.00 31.52 353 THR A N 1
ATOM 2657 C CA . THR A 1 353 ? 7.811 -6.033 -29.440 1.00 31.52 353 THR A CA 1
ATOM 2658 C C . THR A 1 353 ? 8.503 -7.291 -28.958 1.00 31.52 353 THR A C 1
ATOM 2660 O O . THR A 1 353 ? 9.510 -7.129 -28.227 1.00 31.52 353 THR A O 1
#

Foldseek 3Di:
DDQDAAQVNDPPRPDGDPDHDDDDVVVVVVVLVVLLVVLCVLPVPDDSQQLVLLFLQQADQADPVRHGDADPVPRHHDDCVRAPSHHGDSVSSSAQQKGQDDDPVLVLQLVLCDPDDQVVSCVVSVNPPDPSPHHDPDSQQRQHLAGEAEPEVDQKDKYKHKMFGQHDAQDKWAKDKWDDPQKDKDKPPRMDTGRHHGDMDMMMMMIGGDPDDDQFDKDKMWMWIDDPPHIGIYIYIYGHHYPPPPPPPPPPDPPPVVVVVVVVVVVVVVVVVVVVVVPDDPPPPPDPPPDPPPDDDDDDDDDDDPDPDDDDDDDDDDDDDDDDDDDDDDDPDDDDDDDPDDPDPDPPDDDDD